Protein AF-A0A933QGG2-F1 (afdb_monomer_lite)

Foldseek 3Di:
DDPPDDDQDPVNLVVVVVVLVVDDPVCSVVSVVVSVVVVVVVVVVVVVVVPVVDDDPDPDVVLVVVLVVLQQVCCQQAQDQFFLPTSDPRNDDDDPDDPVSCVNRPSSVCVVVVHHDDLYQAFDAVRGGDVCLQVDQDKDKWQKDQDPVQFMQTNNGRQKGFPDQDPVRWTFIDGVLFAFIWIWADPVPRMTIIGTDAQPAEWEWEWDDDPNDTWIWTFDADPVRDTDTHTQPDPDPVSSVVSVLSVCCVPPRNNRNNYDYDYHYD

Structure (mmCIF, N/CA/C/O backbone):
data_AF-A0A933QGG2-F1
#
_entry.id   AF-A0A933QGG2-F1
#
loop_
_atom_site.group_PDB
_atom_site.id
_atom_site.type_symbol
_atom_site.label_atom_id
_atom_site.label_alt_id
_atom_site.label_comp_id
_atom_site.label_asym_id
_atom_site.label_entity_id
_atom_site.label_seq_id
_atom_site.pdbx_PDB_ins_code
_atom_site.Cartn_x
_atom_site.Cartn_y
_atom_site.Cartn_z
_atom_site.occupancy
_atom_site.B_iso_or_equiv
_atom_site.auth_seq_id
_atom_site.auth_comp_id
_atom_site.auth_asym_id
_atom_site.auth_atom_id
_atom_site.pdbx_PDB_model_num
ATOM 1 N N . MET A 1 1 ? 33.926 -10.333 -10.058 1.00 35.09 1 MET A N 1
ATOM 2 C CA . MET A 1 1 ? 34.032 -8.884 -10.311 1.00 35.09 1 MET A CA 1
ATOM 3 C C . MET A 1 1 ? 33.119 -8.631 -11.490 1.00 35.09 1 MET A C 1
ATOM 5 O O . MET A 1 1 ? 33.295 -9.288 -12.502 1.00 35.09 1 MET A O 1
ATOM 9 N N . ASP A 1 2 ? 32.053 -7.882 -11.257 1.00 33.94 2 ASP A N 1
ATOM 10 C CA . ASP A 1 2 ? 30.845 -7.841 -12.082 1.00 33.94 2 ASP A CA 1
ATOM 11 C C . ASP A 1 2 ? 31.069 -6.944 -13.316 1.00 33.94 2 ASP A C 1
ATOM 13 O O . ASP A 1 2 ? 31.243 -5.736 -13.175 1.00 33.94 2 ASP A O 1
ATOM 17 N N . GLU A 1 3 ? 31.131 -7.528 -14.518 1.00 38.62 3 GLU A N 1
ATOM 18 C CA . GLU A 1 3 ? 31.281 -6.800 -15.798 1.00 38.62 3 GLU A CA 1
ATOM 19 C C . GLU A 1 3 ? 30.010 -6.019 -16.191 1.00 38.62 3 GLU A C 1
ATOM 21 O O . GLU A 1 3 ? 30.019 -5.226 -17.131 1.00 38.62 3 GLU A O 1
ATOM 26 N N . THR A 1 4 ? 28.913 -6.178 -15.447 1.00 41.56 4 THR A N 1
ATOM 27 C CA . THR A 1 4 ? 27.578 -5.684 -15.823 1.00 41.56 4 THR A CA 1
ATOM 28 C C . THR A 1 4 ? 27.361 -4.178 -15.592 1.00 41.56 4 THR A C 1
ATOM 30 O O . THR A 1 4 ? 26.248 -3.672 -15.730 1.00 41.56 4 THR A O 1
ATOM 33 N N . GLN A 1 5 ? 28.416 -3.425 -15.265 1.00 47.22 5 GLN A N 1
ATOM 34 C CA . GLN A 1 5 ? 28.347 -1.984 -14.992 1.00 47.22 5 GLN A CA 1
ATOM 35 C C . GLN A 1 5 ? 29.465 -1.180 -15.669 1.00 47.22 5 GLN A C 1
ATOM 37 O O . GLN A 1 5 ? 29.873 -0.122 -15.189 1.00 47.22 5 GLN A O 1
ATOM 42 N N . GLN A 1 6 ? 29.977 -1.658 -16.805 1.00 51.84 6 GLN A N 1
ATOM 43 C CA . GLN A 1 6 ? 30.930 -0.877 -17.584 1.00 51.84 6 GLN A CA 1
ATOM 44 C C . GLN A 1 6 ? 30.199 0.262 -18.311 1.00 51.84 6 GLN A C 1
ATOM 46 O O . GLN A 1 6 ? 29.369 0.033 -19.191 1.00 51.84 6 GLN A O 1
ATOM 51 N N . ARG A 1 7 ? 30.493 1.512 -17.925 1.00 60.78 7 ARG A N 1
ATOM 52 C CA . ARG A 1 7 ? 30.035 2.705 -18.653 1.00 60.78 7 ARG A CA 1
ATOM 53 C C . ARG A 1 7 ? 30.447 2.580 -20.121 1.00 60.78 7 ARG A C 1
ATOM 55 O O . ARG A 1 7 ? 31.612 2.316 -20.413 1.00 60.78 7 ARG A O 1
ATOM 62 N N . LEU A 1 8 ? 29.507 2.816 -21.034 1.00 66.44 8 LEU A N 1
ATOM 63 C CA . LEU A 1 8 ? 29.800 2.881 -22.466 1.00 66.44 8 LEU A CA 1
ATOM 64 C C . LEU A 1 8 ? 30.834 3.993 -22.710 1.00 66.44 8 LEU A C 1
ATOM 66 O O . LEU A 1 8 ? 30.630 5.131 -22.277 1.00 66.44 8 LEU A O 1
ATOM 70 N N . SER A 1 9 ? 31.951 3.672 -23.364 1.00 75.38 9 SER A N 1
ATOM 71 C CA . SER A 1 9 ? 32.979 4.663 -23.712 1.00 75.38 9 SER A CA 1
ATOM 72 C C . SER A 1 9 ? 32.486 5.602 -24.821 1.00 75.38 9 SER A C 1
ATOM 74 O O . SER A 1 9 ? 31.563 5.254 -25.563 1.00 75.38 9 SER A O 1
ATOM 76 N N . ASP A 1 10 ? 33.102 6.782 -24.964 1.00 70.88 10 ASP A N 1
ATOM 77 C CA . ASP A 1 10 ? 32.780 7.709 -26.066 1.00 70.88 10 ASP A CA 1
ATOM 78 C C . ASP A 1 10 ? 33.013 7.064 -27.438 1.00 70.88 10 ASP A C 1
ATOM 80 O O . ASP A 1 10 ? 32.215 7.244 -28.355 1.00 70.88 10 ASP A O 1
ATOM 84 N N . GLU A 1 11 ? 34.044 6.226 -27.550 1.00 76.94 11 GLU A N 1
ATOM 85 C CA . GLU A 1 11 ? 34.327 5.430 -28.748 1.00 76.94 11 GLU A CA 1
ATOM 86 C C . GLU A 1 11 ? 33.199 4.436 -29.056 1.00 76.94 11 GLU A C 1
ATOM 88 O O . GLU A 1 11 ? 32.795 4.284 -30.208 1.00 76.94 11 GLU A O 1
ATOM 93 N N . THR A 1 12 ? 32.624 3.807 -28.024 1.00 79.75 12 THR A N 1
ATOM 94 C CA . THR A 1 12 ? 31.486 2.890 -28.192 1.00 79.75 12 THR A CA 1
ATOM 95 C C . THR A 1 12 ? 30.238 3.647 -28.650 1.00 79.75 12 THR A C 1
ATOM 97 O O . THR A 1 12 ? 29.499 3.165 -29.506 1.00 79.75 12 THR A O 1
ATOM 100 N N . PHE A 1 13 ? 30.007 4.854 -28.123 1.00 78.44 13 PHE A N 1
ATOM 101 C CA . PHE A 1 13 ? 28.897 5.717 -28.539 1.00 78.44 13 PHE A CA 1
ATOM 102 C C . PHE A 1 13 ? 29.037 6.195 -29.988 1.00 78.44 13 PHE A C 1
ATOM 104 O O . PHE A 1 13 ? 28.048 6.197 -30.721 1.00 78.44 13 PHE A O 1
ATOM 111 N N . ALA A 1 14 ? 30.249 6.564 -30.408 1.00 77.94 14 ALA A N 1
ATOM 112 C CA . ALA A 1 14 ? 30.537 6.951 -31.786 1.00 77.94 14 ALA A CA 1
ATOM 113 C C . ALA A 1 14 ? 30.304 5.780 -32.756 1.00 77.94 14 ALA A C 1
ATOM 115 O O . ALA A 1 14 ? 29.587 5.932 -33.742 1.00 77.94 14 ALA A O 1
ATOM 116 N N . ALA A 1 15 ? 30.793 4.583 -32.417 1.00 83.31 15 ALA A N 1
ATOM 117 C CA . ALA A 1 15 ? 30.577 3.381 -33.223 1.00 83.31 15 ALA A CA 1
ATOM 118 C C . ALA A 1 15 ? 29.090 2.984 -33.327 1.00 83.31 15 ALA A C 1
ATOM 120 O O . ALA A 1 15 ? 28.645 2.452 -34.345 1.00 83.31 15 ALA A O 1
ATOM 121 N N . LEU A 1 16 ? 28.294 3.233 -32.281 1.00 82.06 16 LEU A N 1
ATOM 122 C CA . LEU A 1 16 ? 26.846 3.015 -32.320 1.00 82.06 16 LEU A CA 1
ATOM 123 C C . LEU A 1 16 ? 26.134 4.034 -33.216 1.00 82.06 16 LEU A C 1
ATOM 125 O O . LEU A 1 16 ? 25.225 3.636 -33.939 1.00 82.06 16 LEU A O 1
ATOM 129 N N . ALA A 1 17 ? 26.560 5.302 -33.218 1.00 81.31 17 ALA A N 1
ATOM 130 C CA . ALA A 1 17 ? 26.015 6.322 -34.116 1.00 81.31 17 ALA A CA 1
ATOM 131 C C . ALA A 1 17 ? 26.185 5.923 -35.590 1.00 81.31 17 ALA A C 1
ATOM 133 O O . ALA A 1 17 ? 25.215 5.936 -36.341 1.00 81.31 17 ALA A O 1
ATOM 134 N N . GLU A 1 18 ? 27.382 5.470 -35.972 1.00 83.94 18 GLU A N 1
ATOM 135 C CA . GLU A 1 18 ? 27.669 5.000 -37.336 1.00 83.94 18 GLU A CA 1
ATOM 136 C C . GLU A 1 18 ? 26.825 3.774 -37.712 1.00 83.94 18 GLU A C 1
ATOM 138 O O . GLU A 1 18 ? 26.306 3.666 -38.822 1.00 83.94 18 GLU A O 1
ATOM 143 N N . ARG A 1 19 ? 26.614 2.843 -36.773 1.00 83.19 19 ARG A N 1
ATOM 144 C CA . ARG A 1 19 ? 25.777 1.659 -37.024 1.00 83.19 19 ARG A CA 1
ATOM 145 C C . ARG A 1 19 ? 24.300 2.002 -37.202 1.00 83.19 19 ARG A C 1
ATOM 147 O O . ARG A 1 19 ? 23.615 1.285 -37.930 1.00 83.19 19 ARG A O 1
ATOM 154 N N . ILE A 1 20 ? 23.809 3.073 -36.581 1.00 83.62 20 ILE A N 1
ATOM 155 C CA . ILE A 1 20 ? 22.414 3.515 -36.721 1.00 83.62 20 ILE A CA 1
ATOM 156 C C . ILE A 1 20 ? 22.123 3.984 -38.149 1.00 83.62 20 ILE A C 1
ATOM 158 O O . ILE A 1 20 ? 21.042 3.706 -38.661 1.00 83.62 20 ILE A O 1
ATOM 162 N N . GLU A 1 21 ? 23.097 4.596 -38.825 1.00 78.00 21 GLU A N 1
ATOM 163 C CA . GLU A 1 21 ? 22.964 5.019 -40.228 1.00 78.00 21 GLU A CA 1
ATOM 164 C C . GLU A 1 21 ? 22.765 3.838 -41.191 1.00 78.00 21 GLU A C 1
ATOM 166 O O . GLU A 1 21 ? 22.199 3.997 -42.270 1.00 78.00 21 GLU A O 1
ATOM 171 N N . SER A 1 22 ? 23.189 2.636 -40.786 1.00 85.25 22 SER A N 1
ATOM 172 C CA . SER A 1 22 ? 23.052 1.403 -41.570 1.00 85.25 22 SER A CA 1
ATOM 173 C C . SER A 1 22 ? 21.766 0.611 -41.293 1.00 85.25 22 SER A C 1
ATOM 175 O O . SER A 1 22 ? 21.569 -0.461 -41.871 1.00 85.25 22 SER A O 1
ATOM 177 N N . LEU A 1 23 ? 20.895 1.093 -40.397 1.00 84.12 23 LEU A N 1
ATOM 178 C CA . LEU A 1 23 ? 19.687 0.365 -40.011 1.00 84.12 23 LEU A CA 1
ATOM 179 C C . LEU A 1 23 ? 18.604 0.384 -41.102 1.00 84.12 23 LEU A C 1
ATOM 181 O O . LEU A 1 23 ? 18.440 1.381 -41.807 1.00 84.12 23 LEU A O 1
ATOM 185 N N . PRO A 1 24 ? 17.791 -0.686 -41.199 1.00 85.25 24 PRO A N 1
ATOM 186 C CA . PRO A 1 24 ? 16.570 -0.668 -41.996 1.00 85.25 24 PRO A CA 1
ATOM 187 C C . PRO A 1 24 ? 15.642 0.492 -41.598 1.00 85.25 24 PRO A C 1
ATOM 189 O O . PRO A 1 24 ? 15.494 0.801 -40.413 1.00 85.25 24 PRO A O 1
ATOM 192 N N . ILE A 1 25 ? 14.965 1.092 -42.583 1.00 70.75 25 ILE A N 1
ATOM 193 C CA . ILE A 1 25 ? 14.091 2.271 -42.402 1.00 70.75 25 ILE A CA 1
ATOM 194 C C . ILE A 1 25 ? 12.973 2.011 -41.374 1.00 70.75 25 ILE A C 1
ATOM 196 O O . ILE A 1 25 ? 12.583 2.902 -40.632 1.00 70.75 25 ILE A O 1
ATOM 200 N N . GLU A 1 26 ? 12.500 0.772 -41.257 1.00 80.75 26 GLU A N 1
ATOM 201 C CA . GLU A 1 26 ? 11.498 0.350 -40.265 1.00 80.75 26 GLU A CA 1
ATOM 202 C C . GLU A 1 26 ? 11.991 0.359 -38.805 1.00 80.75 26 GLU A C 1
ATOM 204 O O . GLU A 1 26 ? 11.196 0.226 -37.871 1.00 80.75 26 GLU A O 1
ATOM 209 N N . HIS A 1 27 ? 13.298 0.502 -38.581 1.00 72.00 27 HIS A N 1
ATOM 210 C CA . HIS A 1 27 ? 13.904 0.505 -37.250 1.00 72.00 27 HIS A CA 1
ATOM 211 C C . HIS A 1 27 ? 14.664 1.789 -36.924 1.00 72.00 27 HIS A C 1
ATOM 213 O O . HIS A 1 27 ? 14.847 2.094 -35.746 1.00 72.00 27 HIS A O 1
ATOM 219 N N . VAL A 1 28 ? 15.082 2.550 -37.937 1.00 75.19 28 VAL A N 1
ATOM 220 C CA . VAL A 1 28 ? 15.938 3.726 -37.747 1.00 75.19 28 VAL A CA 1
ATOM 221 C C . VAL A 1 28 ? 15.299 4.761 -36.815 1.00 75.19 28 VAL A C 1
ATOM 223 O O . VAL A 1 28 ? 15.960 5.227 -35.893 1.00 75.19 28 VAL A O 1
ATOM 226 N N . ASP A 1 29 ? 13.999 5.036 -36.949 1.00 69.88 29 ASP A N 1
ATOM 227 C CA . ASP A 1 29 ? 13.342 6.108 -36.194 1.00 69.88 29 ASP A CA 1
ATOM 228 C C . ASP A 1 29 ? 13.331 5.860 -34.680 1.00 69.88 29 ASP A C 1
ATOM 230 O O . ASP A 1 29 ? 13.725 6.729 -33.900 1.00 69.88 29 ASP A O 1
ATOM 234 N N . TRP A 1 30 ? 12.918 4.670 -34.228 1.00 74.06 30 TRP A N 1
ATOM 235 C CA . TRP A 1 30 ? 12.839 4.391 -32.790 1.00 74.06 30 TRP A CA 1
ATOM 236 C C . TRP A 1 30 ? 14.226 4.196 -32.166 1.00 74.06 30 TRP A C 1
ATOM 238 O O . TRP A 1 30 ? 14.442 4.606 -31.023 1.00 74.06 30 TRP A O 1
ATOM 248 N N . VAL A 1 31 ? 15.182 3.633 -32.915 1.00 80.50 31 VAL A N 1
ATOM 249 C CA . VAL A 1 31 ? 16.564 3.470 -32.443 1.00 80.50 31 VAL A CA 1
ATOM 250 C C . VAL A 1 31 ? 17.271 4.824 -32.342 1.00 80.50 31 VAL A C 1
ATOM 252 O O . VAL A 1 31 ? 17.957 5.066 -31.350 1.00 80.50 31 VAL A O 1
ATOM 255 N N . VAL A 1 32 ? 17.052 5.742 -33.291 1.00 77.25 32 VAL A N 1
ATOM 256 C CA . VAL A 1 32 ? 17.554 7.125 -33.217 1.00 77.25 32 VAL A CA 1
ATOM 257 C C . VAL A 1 32 ? 16.998 7.836 -31.985 1.00 77.25 32 VAL A C 1
ATOM 259 O O . VAL A 1 32 ? 17.761 8.468 -31.256 1.00 77.25 32 VAL A O 1
ATOM 262 N N . GLN A 1 33 ? 15.698 7.710 -31.702 1.00 73.56 33 GLN A N 1
ATOM 263 C CA . GLN A 1 33 ? 15.102 8.335 -30.515 1.00 73.56 33 GLN A CA 1
ATOM 264 C C . GLN A 1 33 ? 15.740 7.821 -29.219 1.00 73.56 33 GLN A C 1
ATOM 266 O O . GLN A 1 33 ? 16.141 8.620 -28.375 1.00 73.56 33 GLN A O 1
ATOM 271 N N . ILE A 1 34 ? 15.921 6.504 -29.080 1.00 79.00 34 ILE A N 1
ATOM 272 C CA . ILE A 1 34 ? 16.594 5.926 -27.906 1.00 79.00 34 ILE A CA 1
ATOM 273 C C . ILE A 1 34 ? 18.046 6.402 -27.812 1.00 79.00 34 ILE A C 1
ATOM 275 O O . ILE A 1 34 ? 18.494 6.793 -26.736 1.00 79.00 34 ILE A O 1
AT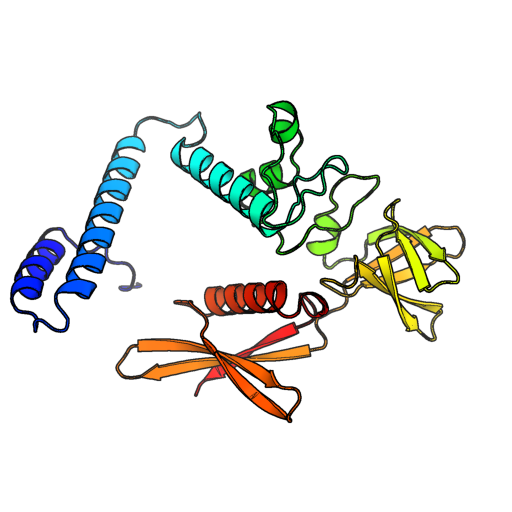OM 279 N N . PHE A 1 35 ? 18.775 6.424 -28.929 1.00 81.19 35 PHE A N 1
ATOM 280 C CA . PHE A 1 35 ? 20.164 6.873 -28.962 1.00 81.19 35 PHE A CA 1
ATOM 281 C C . PHE A 1 35 ? 20.317 8.339 -28.525 1.00 81.19 35 PHE A C 1
ATOM 283 O O . PHE A 1 35 ? 21.232 8.672 -27.765 1.00 81.19 35 PHE A O 1
ATOM 290 N N . LEU A 1 36 ? 19.392 9.211 -28.938 1.00 75.50 36 LEU A N 1
ATOM 291 C CA . LEU A 1 36 ? 19.358 10.611 -28.516 1.00 75.50 36 LEU A CA 1
ATOM 292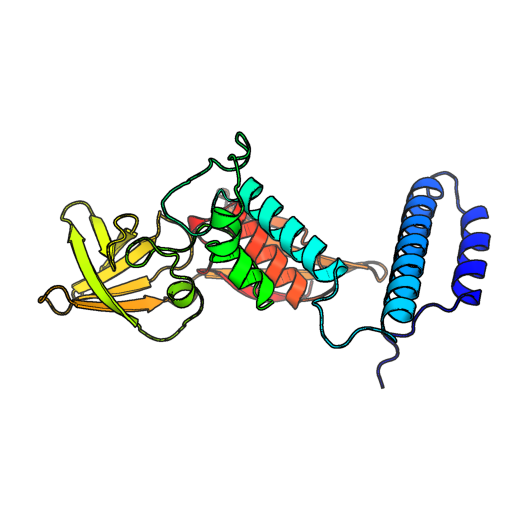 C C . LEU A 1 36 ? 19.067 10.760 -27.016 1.00 75.50 36 LEU A C 1
ATOM 294 O O . LEU A 1 36 ? 19.721 11.569 -26.358 1.00 75.50 36 LEU A O 1
ATOM 298 N N . GLU A 1 37 ? 18.148 9.973 -26.452 1.00 70.69 37 GLU A N 1
ATOM 299 C CA . GLU A 1 37 ? 17.897 9.982 -25.003 1.00 70.69 37 GLU A CA 1
ATOM 300 C C . GLU A 1 37 ? 19.117 9.491 -24.209 1.00 70.69 37 GLU A C 1
ATOM 302 O O . GLU A 1 37 ? 19.474 10.081 -23.187 1.00 70.69 37 GLU A O 1
ATOM 307 N N . CYS A 1 38 ? 19.831 8.476 -24.706 1.00 77.00 38 CYS A N 1
ATOM 308 C CA . CYS A 1 38 ? 21.077 8.014 -24.094 1.00 77.00 38 CYS A CA 1
ATOM 309 C C . CYS A 1 38 ? 22.173 9.097 -24.111 1.00 77.00 38 CYS A C 1
ATOM 311 O O . CYS A 1 38 ? 22.900 9.244 -23.126 1.00 77.00 38 CYS A O 1
ATOM 313 N N . ARG A 1 39 ? 22.272 9.896 -25.184 1.00 75.38 39 ARG A N 1
ATOM 314 C CA . ARG A 1 39 ? 23.193 11.047 -25.241 1.00 75.38 39 ARG A CA 1
ATOM 315 C C . ARG A 1 39 ? 22.836 12.128 -24.225 1.00 75.38 39 ARG A C 1
ATOM 317 O O . ARG A 1 39 ? 23.718 12.577 -23.499 1.00 75.38 39 ARG A O 1
ATOM 324 N N . ARG A 1 40 ? 21.557 12.506 -24.126 1.00 74.75 40 ARG A N 1
ATOM 325 C CA . ARG A 1 40 ? 21.104 13.504 -23.140 1.00 74.75 40 ARG A CA 1
ATOM 326 C C . ARG A 1 40 ? 21.370 13.048 -21.708 1.00 74.75 40 ARG A C 1
ATOM 328 O O . ARG A 1 40 ? 21.825 13.842 -20.892 1.00 74.75 40 ARG A O 1
ATOM 335 N N . ALA A 1 41 ? 21.133 11.770 -21.407 1.00 70.50 41 ALA A N 1
ATOM 336 C CA . ALA A 1 41 ? 21.428 11.201 -20.094 1.00 70.50 41 ALA A CA 1
ATOM 337 C C . ALA A 1 41 ? 22.930 11.269 -19.758 1.00 70.50 41 ALA A C 1
ATOM 339 O O . ALA A 1 41 ? 23.287 11.616 -18.635 1.00 70.50 41 ALA A O 1
ATOM 340 N N . ARG A 1 42 ? 23.807 11.006 -20.736 1.00 71.06 42 ARG A N 1
ATOM 341 C CA . ARG A 1 42 ? 25.267 11.117 -20.579 1.00 71.06 42 ARG A CA 1
ATOM 342 C C . ARG A 1 42 ? 25.719 12.563 -20.366 1.00 71.06 42 ARG A C 1
ATOM 344 O O . ARG A 1 42 ? 26.561 12.817 -19.513 1.00 71.06 42 ARG A O 1
ATOM 351 N N . GLU A 1 43 ? 25.159 13.511 -21.113 1.00 70.81 43 GLU A N 1
ATOM 352 C CA . GLU A 1 43 ? 25.446 14.942 -20.943 1.00 70.81 43 GLU A CA 1
ATOM 353 C C . GLU A 1 43 ? 25.011 15.434 -19.554 1.00 70.81 43 GLU A C 1
ATOM 355 O O . GLU A 1 43 ? 25.772 16.134 -18.887 1.00 70.81 43 GLU A O 1
ATOM 360 N N . ALA A 1 44 ? 23.842 15.000 -19.074 1.00 68.00 44 ALA A N 1
ATOM 361 C CA . ALA A 1 44 ? 23.370 15.291 -17.723 1.00 68.00 44 ALA A CA 1
ATOM 362 C C . ALA A 1 44 ? 24.256 14.649 -16.637 1.00 68.00 44 ALA A C 1
ATOM 364 O O . ALA A 1 44 ? 24.560 15.290 -15.633 1.00 68.00 44 ALA A O 1
ATOM 365 N N . GLU A 1 45 ? 24.723 13.411 -16.838 1.00 67.06 45 GLU A N 1
ATOM 366 C CA . GLU A 1 45 ? 25.667 12.744 -15.930 1.00 67.06 45 GLU A CA 1
ATOM 367 C C . GLU A 1 45 ? 27.022 13.472 -15.887 1.00 67.06 45 GLU A C 1
ATOM 369 O O . GLU A 1 45 ? 27.576 13.685 -14.811 1.00 67.06 45 GLU A O 1
ATOM 374 N N . ALA A 1 46 ? 27.542 13.915 -17.034 1.00 66.12 46 ALA A N 1
ATOM 375 C CA . ALA A 1 46 ? 28.785 14.680 -17.107 1.00 66.12 46 ALA A CA 1
ATOM 376 C C . ALA A 1 46 ? 28.662 16.046 -16.411 1.00 66.12 46 ALA A C 1
ATOM 378 O O . ALA A 1 46 ? 29.566 16.447 -15.678 1.00 66.12 46 ALA A O 1
ATOM 379 N N . GLN A 1 47 ? 27.528 16.733 -16.582 1.00 68.94 47 GLN A N 1
ATOM 380 C CA . GLN A 1 47 ? 27.216 17.976 -15.869 1.00 68.94 47 GLN A CA 1
ATOM 381 C C . GLN A 1 47 ? 27.105 17.752 -14.357 1.00 68.94 47 GLN A C 1
ATOM 383 O O . GLN A 1 47 ? 27.607 18.560 -13.578 1.00 68.94 47 GLN A O 1
ATOM 388 N N . TYR A 1 48 ? 26.504 16.637 -13.937 1.00 60.81 48 TYR A N 1
ATOM 389 C CA . TYR A 1 48 ? 26.398 16.252 -12.532 1.00 60.81 48 TYR A CA 1
ATOM 390 C C . TYR A 1 48 ? 27.768 15.962 -11.900 1.00 60.81 48 TYR A C 1
ATOM 392 O O . TYR A 1 48 ? 28.062 16.443 -10.809 1.00 60.81 48 TYR A O 1
ATOM 400 N N . ILE A 1 49 ? 28.639 15.229 -12.600 1.00 63.75 49 ILE A N 1
ATOM 401 C CA . ILE A 1 49 ? 30.009 14.943 -12.145 1.00 63.75 49 ILE A CA 1
ATOM 402 C C . ILE A 1 49 ? 30.834 16.233 -12.076 1.00 63.75 49 ILE A C 1
ATOM 404 O O . ILE A 1 49 ? 31.530 16.453 -11.088 1.00 63.75 49 ILE A O 1
ATOM 408 N N . ALA A 1 50 ? 30.707 17.117 -13.070 1.00 61.47 50 ALA A N 1
ATOM 409 C CA . ALA A 1 50 ? 31.370 18.421 -13.070 1.00 61.47 50 ALA A CA 1
ATOM 410 C C . ALA A 1 50 ? 30.877 19.340 -11.933 1.00 61.47 50 ALA A C 1
ATOM 412 O O . ALA A 1 50 ? 31.651 20.131 -11.399 1.00 61.47 50 ALA A O 1
ATOM 413 N N . ALA A 1 51 ? 29.612 19.215 -11.523 1.00 56.50 51 ALA A N 1
ATOM 414 C CA . ALA A 1 51 ? 29.057 19.923 -10.368 1.00 56.50 51 ALA A CA 1
ATOM 415 C C . ALA A 1 51 ? 29.491 19.318 -9.013 1.00 56.50 51 ALA A C 1
ATOM 417 O O . ALA A 1 51 ? 29.431 19.994 -7.984 1.00 56.50 51 ALA A O 1
ATOM 418 N N . GLY A 1 52 ? 29.954 18.063 -8.999 1.00 50.25 52 GLY A N 1
ATOM 419 C CA . GLY A 1 52 ? 30.325 17.305 -7.801 1.00 50.25 52 GLY A CA 1
ATOM 420 C C . GLY A 1 52 ? 31.622 17.737 -7.102 1.00 50.25 52 GLY A C 1
ATOM 421 O O . GLY A 1 52 ? 31.856 17.307 -5.974 1.00 50.25 52 GLY A O 1
ATOM 422 N N . GLU A 1 53 ? 32.445 18.605 -7.702 1.00 49.72 53 GLU A N 1
ATOM 423 C CA . GLU A 1 53 ? 33.667 19.133 -7.063 1.00 49.72 53 GLU A CA 1
ATOM 424 C C . GLU A 1 53 ? 33.445 20.424 -6.242 1.00 49.72 53 GLU A C 1
ATOM 426 O O . GLU A 1 53 ? 34.379 20.903 -5.599 1.00 49.72 53 GLU A O 1
ATOM 431 N N . GLN A 1 54 ? 32.228 20.989 -6.186 1.00 44.69 54 GLN A N 1
ATOM 432 C CA . GLN A 1 54 ? 31.979 22.275 -5.501 1.00 44.69 54 GLN A CA 1
ATOM 433 C C . GLN A 1 54 ? 30.686 22.357 -4.662 1.00 44.69 54 GLN A C 1
ATOM 435 O O . GLN A 1 54 ? 29.966 23.352 -4.737 1.00 44.69 54 GLN A O 1
ATOM 440 N N . GLY A 1 55 ? 30.370 21.387 -3.792 1.00 39.22 55 GLY A N 1
ATOM 441 C CA . GLY A 1 55 ? 29.199 21.611 -2.926 1.00 39.22 55 GLY A CA 1
ATOM 442 C C . GLY A 1 55 ? 28.835 20.580 -1.871 1.00 39.22 55 GLY A C 1
ATOM 443 O O . GLY A 1 55 ? 27.738 20.034 -1.906 1.00 39.22 55 GLY A O 1
ATOM 444 N N . ALA A 1 56 ? 29.676 20.396 -0.854 1.00 45.16 56 ALA A N 1
ATOM 445 C CA . ALA A 1 56 ? 29.211 19.877 0.432 1.00 45.16 56 ALA A CA 1
ATOM 446 C C . ALA A 1 56 ? 28.566 21.028 1.235 1.00 45.16 56 ALA A C 1
ATOM 448 O O . ALA A 1 56 ? 29.277 21.836 1.826 1.00 45.16 56 ALA A O 1
ATOM 449 N N . GLY A 1 57 ? 27.229 21.134 1.248 1.00 41.12 57 GLY A N 1
ATOM 450 C CA . GLY A 1 57 ? 26.532 22.030 2.193 1.00 41.12 57 GLY A CA 1
ATOM 451 C C . GLY A 1 57 ? 25.160 22.581 1.789 1.00 41.12 57 GLY A C 1
ATOM 452 O O . GLY A 1 57 ? 24.427 23.048 2.655 1.00 41.12 57 GLY A O 1
ATOM 453 N N . GLY A 1 58 ? 24.762 22.491 0.522 1.00 43.06 58 GLY A N 1
ATOM 454 C CA . GLY A 1 58 ? 23.400 22.790 0.067 1.00 43.06 58 GLY A CA 1
ATOM 455 C C . GLY A 1 58 ? 22.870 21.578 -0.678 1.00 43.06 58 GLY A C 1
ATOM 456 O O . GLY A 1 58 ? 23.593 21.021 -1.496 1.00 43.06 58 GLY A O 1
ATOM 457 N N . GLY A 1 59 ? 21.659 21.110 -0.360 1.00 54.62 59 GLY A N 1
ATOM 458 C CA . GLY A 1 59 ? 21.085 19.949 -1.044 1.00 54.62 59 GLY A CA 1
ATOM 459 C C . GLY A 1 59 ? 21.139 20.149 -2.557 1.00 54.62 59 GLY A C 1
ATOM 460 O O . GLY A 1 59 ? 20.721 21.203 -3.029 1.00 54.62 59 GLY A O 1
ATOM 461 N N . ASP A 1 60 ? 21.672 19.158 -3.272 1.00 66.69 60 ASP A N 1
ATOM 462 C CA . ASP A 1 60 ? 21.795 19.164 -4.730 1.00 66.69 60 ASP A CA 1
ATOM 463 C C . ASP A 1 60 ? 20.505 19.721 -5.370 1.00 66.69 60 ASP A C 1
ATOM 465 O O . ASP A 1 60 ? 19.423 19.161 -5.146 1.00 66.69 60 ASP A O 1
ATOM 469 N N . PRO A 1 61 ? 20.576 20.840 -6.115 1.00 63.88 61 PRO A N 1
ATOM 470 C CA . PRO A 1 61 ? 19.400 21.476 -6.702 1.00 63.88 61 PRO A CA 1
ATOM 471 C C . PRO A 1 61 ? 18.643 20.520 -7.628 1.00 63.88 61 PRO A C 1
ATOM 473 O O . PRO A 1 61 ? 17.415 20.565 -7.677 1.00 63.88 61 PRO A O 1
ATOM 476 N N . THR A 1 62 ? 19.346 19.591 -8.280 1.00 66.75 62 THR A N 1
ATOM 477 C CA . THR A 1 62 ? 18.744 18.526 -9.091 1.00 66.75 62 THR A CA 1
ATOM 478 C C . THR A 1 62 ? 17.850 17.644 -8.232 1.00 66.75 62 THR A C 1
ATOM 480 O O . THR A 1 62 ? 16.695 17.389 -8.572 1.00 66.75 62 THR A O 1
ATOM 483 N N . ARG A 1 63 ? 18.348 17.223 -7.066 1.00 68.00 63 ARG A N 1
ATOM 484 C CA . ARG A 1 63 ? 17.583 16.414 -6.120 1.00 68.00 63 ARG A CA 1
ATOM 485 C C . ARG A 1 63 ? 16.352 17.145 -5.598 1.00 68.00 63 ARG A C 1
ATOM 487 O O . ARG A 1 63 ? 15.295 16.533 -5.500 1.00 68.00 63 ARG A O 1
ATOM 494 N N . ILE A 1 64 ? 16.472 18.436 -5.296 1.00 71.31 64 ILE A N 1
ATOM 495 C CA . ILE A 1 64 ? 15.337 19.258 -4.855 1.00 71.31 64 ILE A CA 1
ATOM 496 C C . ILE A 1 64 ? 14.267 19.319 -5.952 1.00 71.31 64 ILE A C 1
ATOM 498 O O . ILE A 1 64 ? 13.099 19.074 -5.665 1.00 71.31 64 ILE A O 1
ATOM 502 N N . VAL A 1 65 ? 14.659 19.572 -7.205 1.00 70.44 65 VAL A N 1
ATOM 503 C CA . VAL A 1 65 ? 13.732 19.594 -8.348 1.00 70.44 65 VAL A CA 1
ATOM 504 C C . VAL A 1 65 ? 13.029 18.245 -8.518 1.00 70.44 65 VAL A C 1
ATOM 506 O O . VAL A 1 65 ? 11.811 18.214 -8.690 1.00 70.44 65 VAL A O 1
ATOM 509 N N . LEU A 1 66 ? 13.763 17.133 -8.424 1.00 72.50 66 LEU A N 1
ATOM 510 C CA . LEU A 1 66 ? 13.193 15.787 -8.528 1.00 72.50 66 LEU A CA 1
ATOM 511 C C . LEU A 1 66 ? 12.232 15.469 -7.375 1.00 72.50 66 LEU A C 1
ATOM 513 O O . LEU A 1 66 ? 11.128 14.988 -7.623 1.00 72.50 66 LEU A O 1
ATOM 517 N N . ASP A 1 67 ? 12.610 15.780 -6.132 1.00 74.25 67 ASP A N 1
ATOM 518 C CA . ASP A 1 67 ? 11.760 15.575 -4.955 1.00 74.25 67 ASP A CA 1
ATOM 519 C C . ASP A 1 67 ? 10.464 16.409 -5.062 1.00 74.25 67 ASP A C 1
ATOM 521 O O . ASP A 1 67 ? 9.375 15.923 -4.747 1.00 74.25 67 ASP A O 1
ATOM 525 N N . THR A 1 68 ? 10.556 17.654 -5.548 1.00 76.50 68 THR A N 1
ATOM 526 C CA . THR A 1 68 ? 9.394 18.522 -5.792 1.00 76.50 68 THR A CA 1
ATOM 527 C C . THR A 1 68 ? 8.519 18.000 -6.931 1.00 76.50 68 THR A C 1
ATOM 529 O O . THR A 1 68 ? 7.294 17.997 -6.799 1.00 76.50 68 THR A O 1
ATOM 532 N N . ALA A 1 69 ? 9.109 17.511 -8.023 1.00 75.19 69 ALA A N 1
ATOM 533 C CA . ALA A 1 69 ? 8.361 16.903 -9.120 1.00 75.19 69 ALA A CA 1
ATOM 534 C C . ALA A 1 69 ? 7.601 15.648 -8.660 1.00 75.19 69 ALA A C 1
ATOM 536 O O . ALA A 1 69 ? 6.423 15.487 -8.983 1.00 75.19 69 ALA A O 1
ATOM 537 N N . ASP A 1 70 ? 8.231 14.788 -7.854 1.00 75.38 70 ASP A N 1
ATOM 538 C CA . ASP A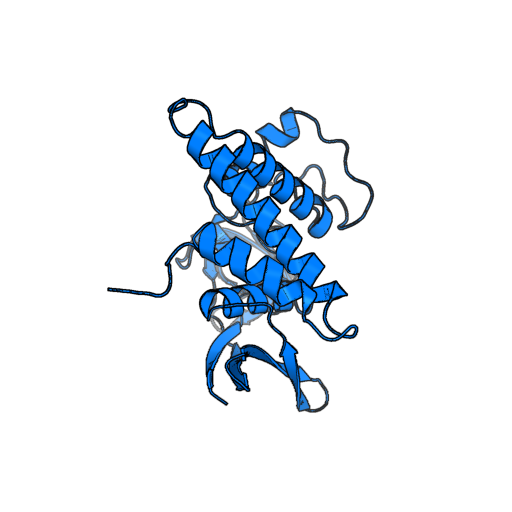 1 70 ? 7.583 13.600 -7.290 1.00 75.38 70 ASP A CA 1
ATOM 539 C C . ASP A 1 70 ? 6.460 13.951 -6.310 1.00 75.38 70 ASP A C 1
ATOM 541 O O . ASP A 1 70 ? 5.415 13.290 -6.291 1.00 75.38 70 ASP A O 1
ATOM 545 N N . TRP A 1 71 ? 6.643 15.011 -5.525 1.00 80.69 71 TRP A N 1
ATOM 546 C CA . TRP A 1 71 ? 5.614 15.530 -4.634 1.00 80.69 71 TRP A CA 1
ATOM 547 C C . TRP A 1 71 ? 4.393 16.042 -5.405 1.00 80.69 71 TRP A C 1
ATOM 549 O O . TRP A 1 71 ? 3.280 15.578 -5.151 1.00 80.69 71 TRP A O 1
ATOM 559 N N . LEU A 1 72 ? 4.595 16.910 -6.403 1.00 77.25 72 LEU A N 1
ATOM 560 C CA . LEU A 1 72 ? 3.520 17.438 -7.252 1.00 77.25 72 LEU A CA 1
ATOM 561 C C . LEU A 1 72 ? 2.810 16.326 -8.032 1.00 77.25 72 LEU A C 1
ATOM 563 O O . LEU A 1 72 ? 1.581 16.305 -8.103 1.00 77.25 72 LEU A O 1
ATOM 567 N N . ARG A 1 73 ? 3.562 15.360 -8.572 1.00 76.75 73 ARG A N 1
ATOM 568 C CA . ARG A 1 73 ? 2.997 14.189 -9.255 1.00 76.75 73 ARG A CA 1
ATOM 569 C C . ARG A 1 73 ? 2.120 13.366 -8.317 1.00 76.75 73 ARG A C 1
ATOM 571 O O . ARG A 1 73 ? 1.016 12.991 -8.696 1.00 76.75 73 ARG A O 1
ATOM 578 N N . THR A 1 74 ? 2.585 13.093 -7.100 1.00 75.12 74 THR A N 1
ATOM 579 C CA . THR A 1 74 ? 1.807 12.328 -6.113 1.00 75.12 74 THR A CA 1
ATOM 580 C C . THR A 1 74 ? 0.551 13.085 -5.702 1.00 75.12 74 THR A C 1
ATOM 582 O O . THR A 1 74 ? -0.519 12.488 -5.610 1.00 75.12 74 THR A O 1
ATOM 585 N N . LEU A 1 75 ? 0.654 14.397 -5.493 1.00 72.88 75 LEU A N 1
ATOM 586 C CA . LEU A 1 75 ? -0.499 15.236 -5.197 1.00 72.88 75 LEU A CA 1
ATOM 587 C C . LEU A 1 75 ? -1.545 15.153 -6.314 1.00 72.88 75 LEU A C 1
ATOM 589 O O . LEU A 1 75 ? -2.718 14.928 -6.034 1.00 72.88 75 LEU A O 1
ATOM 593 N N . TRP A 1 76 ? -1.113 15.239 -7.570 1.00 69.38 76 TRP A N 1
ATOM 594 C CA . TRP A 1 76 ? -1.988 15.087 -8.729 1.00 69.38 76 TRP A CA 1
ATOM 595 C C . TRP A 1 76 ? -2.624 13.693 -8.829 1.00 69.38 76 TRP A C 1
ATOM 597 O O . TRP A 1 76 ? -3.815 13.562 -9.104 1.00 69.38 76 TRP A O 1
ATOM 607 N N . GLU A 1 77 ? -1.839 12.634 -8.622 1.00 70.50 77 GLU A N 1
ATOM 608 C CA . GLU A 1 77 ? -2.283 11.247 -8.808 1.00 70.50 77 GLU A CA 1
ATOM 609 C C . GLU A 1 77 ? -3.128 10.712 -7.644 1.00 70.50 77 GLU A C 1
ATOM 611 O O . GLU A 1 77 ? -3.979 9.852 -7.866 1.00 70.50 77 GLU A O 1
ATOM 616 N N . VAL A 1 78 ? -2.888 11.185 -6.419 1.00 70.62 78 VAL A N 1
ATOM 617 C CA . VAL A 1 78 ? -3.398 10.574 -5.178 1.00 70.62 78 VAL A CA 1
ATOM 618 C C . VAL A 1 78 ? -4.187 11.561 -4.308 1.00 70.62 78 VAL A C 1
ATOM 620 O O . VAL A 1 78 ? -4.988 11.128 -3.479 1.00 70.62 78 VAL A O 1
ATOM 623 N N . GLY A 1 79 ? -4.020 12.873 -4.503 1.00 64.31 79 GLY A N 1
ATOM 624 C CA . GLY A 1 79 ? -4.818 13.893 -3.815 1.00 64.31 79 GLY A CA 1
ATOM 625 C C . GLY A 1 79 ? -4.434 14.139 -2.353 1.00 64.31 79 GLY A C 1
ATOM 626 O O . GLY A 1 79 ? -5.258 14.594 -1.563 1.00 64.31 79 GLY A O 1
ATOM 627 N N . TYR A 1 80 ? -3.206 13.796 -1.954 1.00 69.75 80 TYR A N 1
ATOM 628 C CA . TYR A 1 80 ? -2.763 13.855 -0.560 1.00 69.75 80 TYR A CA 1
ATOM 629 C C . TYR A 1 80 ? -1.507 14.718 -0.390 1.00 69.75 80 TYR A C 1
ATOM 631 O O . TYR A 1 80 ? -0.452 14.405 -0.937 1.00 69.75 80 TYR A O 1
ATOM 639 N N . MET A 1 81 ? -1.629 15.790 0.405 1.00 62.03 81 MET A N 1
ATOM 640 C CA . MET A 1 81 ? -0.515 16.677 0.789 1.00 62.03 81 MET A CA 1
ATOM 641 C C . MET A 1 81 ? 0.057 16.401 2.180 1.00 62.03 81 MET A C 1
ATOM 643 O O . MET A 1 81 ? 1.182 16.811 2.472 1.00 62.03 81 MET A O 1
ATOM 647 N N . GLY A 1 82 ? -0.670 15.684 3.034 1.00 56.03 82 GLY A N 1
ATOM 648 C CA . GLY A 1 82 ? -0.221 15.402 4.392 1.00 56.03 82 GLY A CA 1
ATOM 649 C C . GLY A 1 82 ? -0.765 16.310 5.495 1.00 56.03 82 GLY A C 1
ATOM 650 O O . GLY A 1 82 ? -0.194 16.324 6.579 1.00 56.03 82 GLY A O 1
ATOM 651 N N . SER A 1 83 ? -1.862 17.021 5.248 1.00 45.50 83 SER A N 1
ATOM 652 C CA . SER A 1 83 ? -2.670 17.702 6.264 1.00 45.50 83 SER A CA 1
ATOM 653 C C . SER A 1 83 ? -4.153 17.520 5.915 1.00 45.50 83 SER A C 1
ATOM 655 O O . SER A 1 83 ? -4.503 17.419 4.738 1.00 45.50 83 SER A O 1
ATOM 657 N N . GLU A 1 84 ? -5.036 17.453 6.915 1.00 44.75 84 GLU A N 1
ATOM 658 C CA . GLU A 1 84 ? -6.493 17.297 6.720 1.00 44.75 84 GLU A CA 1
ATOM 659 C C . GLU A 1 84 ? -7.157 18.429 5.912 1.00 44.75 84 GLU A C 1
ATOM 661 O O . GLU A 1 84 ? -8.323 18.319 5.542 1.00 44.75 84 GLU A O 1
ATOM 666 N N . ALA A 1 85 ? -6.430 19.503 5.595 1.00 45.34 85 ALA A N 1
ATOM 667 C CA . ALA A 1 85 ? -7.002 20.717 5.029 1.00 45.34 85 ALA A CA 1
ATOM 668 C C . ALA A 1 85 ? -7.373 20.629 3.538 1.00 45.34 85 ALA A C 1
ATOM 670 O O . ALA A 1 85 ? -8.159 21.453 3.078 1.00 45.34 85 ALA A O 1
ATOM 671 N N . LEU A 1 86 ? -6.839 19.678 2.764 1.00 48.47 86 LEU A N 1
ATOM 672 C CA . LEU A 1 86 ? -7.060 19.643 1.311 1.00 48.47 86 LEU A CA 1
ATOM 673 C C . LEU A 1 86 ? -7.087 18.206 0.765 1.00 48.47 86 LEU A C 1
ATOM 675 O O . LEU A 1 86 ? -6.083 17.738 0.220 1.00 48.47 86 LEU A O 1
ATOM 679 N N . PRO A 1 87 ? -8.220 17.484 0.846 1.00 53.41 87 PRO A N 1
ATOM 680 C CA . PRO A 1 87 ? -8.459 16.358 -0.043 1.00 53.41 87 PRO A CA 1
ATOM 681 C C . PRO A 1 87 ? -8.726 16.918 -1.448 1.00 53.41 87 PRO A C 1
ATOM 683 O O . PRO A 1 87 ? -9.874 17.082 -1.859 1.00 53.41 87 PRO A O 1
ATOM 686 N N . ALA A 1 88 ? -7.668 17.264 -2.183 1.00 55.38 88 ALA A N 1
ATOM 687 C CA . ALA A 1 88 ? -7.808 17.522 -3.611 1.00 55.38 88 ALA A CA 1
ATOM 688 C C . ALA A 1 88 ? -8.249 16.210 -4.270 1.00 55.38 88 ALA A C 1
ATOM 690 O O . ALA A 1 88 ? -7.685 15.149 -3.986 1.00 55.38 88 ALA A O 1
ATOM 691 N N . GLN A 1 89 ? -9.277 16.246 -5.116 1.00 60.19 89 GLN A N 1
ATOM 692 C CA . GLN A 1 89 ? -9.650 15.043 -5.847 1.00 60.19 89 GLN A CA 1
ATOM 693 C C . GLN A 1 89 ? -8.487 14.662 -6.784 1.00 60.19 89 GLN A C 1
ATOM 695 O O . GLN A 1 89 ? -7.892 15.532 -7.423 1.00 60.19 89 GLN A O 1
ATOM 700 N N . PRO A 1 90 ? -8.114 13.374 -6.877 1.00 62.62 90 PRO A N 1
ATOM 701 C CA . PRO A 1 90 ? -7.104 12.941 -7.833 1.00 62.62 90 PRO A CA 1
ATOM 702 C C . PRO A 1 90 ? -7.445 13.425 -9.244 1.00 62.62 90 PRO A C 1
ATOM 704 O O . PRO A 1 90 ? -8.570 13.233 -9.706 1.00 62.62 90 PRO A O 1
ATOM 707 N N . ARG A 1 91 ? -6.469 14.016 -9.939 1.00 61.12 91 ARG A N 1
ATOM 708 C CA . ARG A 1 91 ? -6.612 14.554 -11.303 1.00 61.12 91 ARG A CA 1
ATOM 709 C C . ARG A 1 91 ? -7.714 15.617 -11.464 1.00 61.12 91 ARG A C 1
ATOM 711 O O . ARG A 1 91 ? -8.242 15.768 -12.565 1.00 61.12 91 ARG A O 1
ATOM 718 N N . SER A 1 92 ? -8.077 16.328 -10.394 1.00 66.31 92 SER A N 1
ATOM 719 C CA . SER A 1 92 ? -8.937 17.520 -10.459 1.00 66.31 92 SER A CA 1
ATOM 720 C C . SER A 1 92 ? -8.109 18.797 -10.604 1.00 66.31 92 SER A C 1
ATOM 722 O O . SER A 1 92 ? -6.933 18.735 -10.924 1.00 66.31 92 SER A O 1
ATOM 724 N N . GLU A 1 93 ? -8.684 19.971 -10.348 1.00 62.62 93 GLU 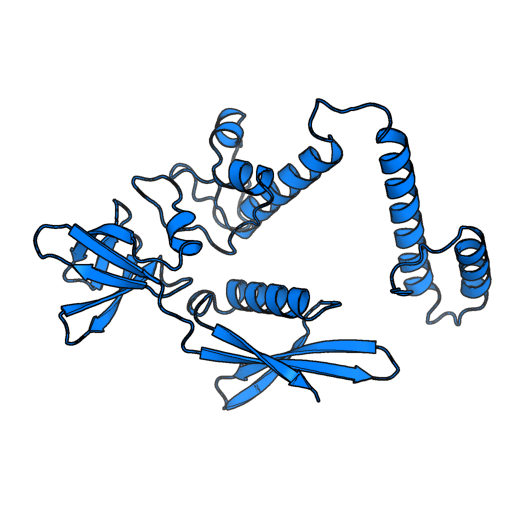A N 1
ATOM 725 C CA . GLU A 1 93 ? -7.916 21.218 -10.292 1.00 62.62 93 GLU A CA 1
ATOM 726 C C . GLU A 1 93 ? -6.762 21.122 -9.281 1.00 62.62 93 GLU A C 1
ATOM 728 O O . GLU A 1 93 ? -6.925 20.577 -8.184 1.00 62.62 93 GLU A O 1
ATOM 733 N N . PHE A 1 94 ? -5.589 21.639 -9.665 1.00 62.75 94 PHE A N 1
ATOM 734 C CA . PHE A 1 94 ? -4.452 21.730 -8.754 1.00 62.75 94 PHE A CA 1
ATOM 735 C C . PHE A 1 94 ? -4.814 22.714 -7.633 1.00 62.75 94 PHE A C 1
ATOM 737 O O . PHE A 1 94 ? -5.191 23.850 -7.939 1.00 62.75 94 PHE A O 1
ATOM 744 N N . PRO A 1 95 ? -4.709 22.320 -6.352 1.00 64.25 95 PRO A N 1
ATOM 745 C CA . PRO A 1 95 ? -4.976 23.245 -5.262 1.00 64.25 95 PRO A CA 1
ATOM 746 C C . PRO A 1 95 ? -3.987 24.413 -5.323 1.00 64.25 95 PRO A C 1
ATOM 748 O O . PRO A 1 95 ? -2.854 24.262 -5.784 1.00 64.25 95 PRO A O 1
ATOM 751 N N . GLN A 1 96 ? -4.400 25.582 -4.833 1.00 69.62 96 GLN A N 1
ATOM 752 C CA . GLN A 1 96 ? -3.446 26.656 -4.579 1.00 69.62 96 GLN A CA 1
AT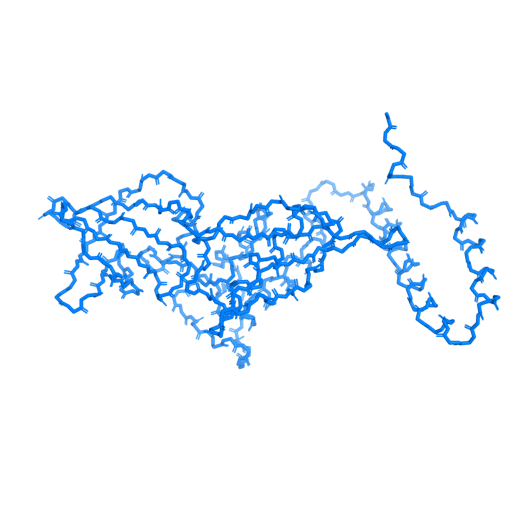OM 753 C C . GLN A 1 96 ? -2.511 26.208 -3.456 1.00 69.62 96 GLN A C 1
ATOM 755 O O . GLN A 1 96 ? -2.943 26.039 -2.322 1.00 69.62 96 GLN A O 1
ATOM 760 N N . ILE A 1 97 ? -1.243 25.992 -3.800 1.00 67.62 97 ILE A N 1
ATOM 761 C CA . ILE A 1 97 ? -0.189 25.588 -2.871 1.00 67.62 97 ILE A CA 1
ATOM 762 C C . ILE A 1 97 ? 0.567 26.842 -2.456 1.00 67.62 97 ILE A C 1
ATOM 764 O O . ILE A 1 97 ? 1.119 27.545 -3.306 1.00 67.62 97 ILE A O 1
ATOM 768 N N . ASN A 1 98 ? 0.635 27.110 -1.158 1.00 70.94 98 ASN A N 1
ATOM 769 C CA . ASN A 1 98 ? 1.483 28.168 -0.619 1.00 70.94 98 ASN A CA 1
ATOM 770 C C . ASN A 1 98 ? 2.685 27.580 0.147 1.00 70.94 98 ASN A C 1
ATOM 772 O O . ASN A 1 98 ? 2.815 26.370 0.331 1.00 70.94 98 ASN A O 1
ATOM 776 N N . VAL A 1 99 ? 3.642 28.438 0.516 1.00 72.12 99 VAL A N 1
ATOM 777 C CA . VAL A 1 99 ? 4.923 28.003 1.115 1.00 72.12 99 VAL A CA 1
ATOM 778 C C . VAL A 1 99 ? 4.701 27.213 2.406 1.00 72.12 99 VAL A C 1
ATOM 780 O O . VAL A 1 99 ? 5.404 26.241 2.670 1.00 72.12 99 VAL A O 1
ATOM 783 N N . GLU A 1 100 ? 3.692 27.598 3.181 1.00 73.06 100 GLU A N 1
ATOM 784 C CA . GLU A 1 100 ? 3.340 26.939 4.435 1.00 73.06 100 GLU A CA 1
ATOM 785 C C . GLU A 1 100 ? 2.880 25.487 4.219 1.00 73.06 100 GLU A C 1
ATOM 787 O O . GLU A 1 100 ? 3.275 24.603 4.982 1.00 73.06 100 GLU A O 1
ATOM 792 N N . ASP A 1 101 ? 2.128 25.214 3.146 1.00 70.00 101 ASP A N 1
ATOM 793 C CA . ASP A 1 101 ? 1.705 23.856 2.779 1.00 70.00 101 ASP A CA 1
ATOM 794 C C . ASP A 1 101 ? 2.905 22.954 2.462 1.00 70.00 101 ASP A C 1
ATOM 796 O O . ASP A 1 101 ? 2.936 21.788 2.861 1.00 70.00 101 ASP A O 1
ATOM 800 N N . ILE A 1 102 ? 3.926 23.497 1.789 1.00 73.12 102 ILE A N 1
ATOM 801 C CA . ILE A 1 102 ? 5.169 22.776 1.477 1.00 73.12 102 ILE A CA 1
ATOM 802 C C . ILE A 1 102 ? 5.917 22.439 2.771 1.00 73.12 102 ILE A C 1
ATOM 804 O O . ILE A 1 102 ? 6.335 21.295 2.964 1.00 73.12 102 ILE A O 1
ATOM 808 N N . LEU A 1 103 ? 6.068 23.418 3.671 1.00 70.88 103 LEU A N 1
ATOM 809 C CA . LEU A 1 103 ? 6.788 23.252 4.939 1.00 70.88 103 LEU A CA 1
ATOM 810 C C . LEU A 1 103 ? 6.101 22.249 5.874 1.00 70.88 103 LEU A C 1
ATOM 812 O O . LEU A 1 103 ? 6.780 21.489 6.565 1.00 70.88 103 LEU A O 1
ATOM 816 N N . LYS A 1 104 ? 4.764 22.212 5.871 1.00 74.44 104 LYS A N 1
ATOM 817 C CA . LYS A 1 104 ? 3.959 21.276 6.671 1.00 74.44 104 LYS A CA 1
ATOM 818 C C . LYS A 1 104 ? 3.704 19.935 5.986 1.00 74.44 104 LYS A C 1
ATOM 820 O O . LYS A 1 104 ? 3.157 19.031 6.619 1.00 74.44 104 LYS A O 1
ATOM 825 N N . SER A 1 105 ? 4.093 19.766 4.721 1.00 79.50 105 SER A N 1
ATOM 826 C CA . SER A 1 105 ? 3.796 18.542 3.981 1.00 79.50 105 SER A CA 1
ATOM 827 C C . SER A 1 105 ? 4.577 17.349 4.536 1.00 79.50 105 SER A C 1
ATOM 829 O O . SER A 1 105 ? 5.772 17.167 4.284 1.00 79.50 105 SER A O 1
ATOM 831 N N . ALA A 1 106 ? 3.866 16.457 5.230 1.00 81.56 106 ALA A N 1
ATOM 832 C CA . ALA A 1 106 ? 4.418 15.184 5.684 1.00 81.56 106 ALA A CA 1
ATOM 833 C C . ALA A 1 106 ? 4.891 14.308 4.507 1.00 81.56 106 ALA A C 1
ATOM 835 O O . ALA A 1 106 ? 5.859 13.559 4.641 1.00 81.56 106 ALA A O 1
ATOM 836 N N . LEU A 1 107 ? 4.235 14.419 3.343 1.00 83.38 107 LEU A N 1
ATOM 837 C CA . LEU A 1 107 ? 4.651 13.744 2.114 1.00 83.38 107 LEU A CA 1
ATOM 838 C C . LEU A 1 107 ? 5.977 14.302 1.584 1.00 83.38 107 LEU A C 1
ATOM 840 O O . LEU A 1 107 ? 6.872 13.527 1.253 1.00 83.38 107 LEU A O 1
ATOM 844 N N . PHE A 1 108 ? 6.135 15.625 1.531 1.00 81.69 108 PHE A N 1
ATOM 845 C CA . PHE A 1 108 ? 7.388 16.227 1.081 1.00 81.69 108 PHE A CA 1
ATOM 846 C C . PHE A 1 108 ? 8.540 15.891 2.039 1.00 81.69 108 PHE A C 1
ATOM 848 O O . PHE A 1 108 ? 9.599 15.434 1.607 1.00 81.69 108 PHE A O 1
ATOM 855 N N . ALA A 1 109 ? 8.306 15.984 3.353 1.00 83.12 109 ALA A N 1
ATOM 856 C CA . ALA A 1 109 ? 9.270 15.567 4.373 1.00 83.12 109 ALA A CA 1
ATOM 857 C C . ALA A 1 109 ? 9.668 14.084 4.241 1.00 83.12 109 ALA A C 1
ATOM 859 O O . ALA A 1 109 ? 10.828 13.724 4.452 1.00 83.12 109 ALA A O 1
ATOM 860 N N . ARG A 1 110 ? 8.724 13.216 3.861 1.00 85.00 110 ARG A N 1
ATOM 861 C CA . ARG A 1 110 ? 8.967 11.798 3.572 1.00 85.00 110 ARG A CA 1
ATOM 862 C C . ARG A 1 110 ? 9.870 11.608 2.349 1.00 85.00 110 ARG A C 1
ATOM 864 O O . ARG A 1 110 ? 10.862 10.887 2.456 1.00 85.00 110 ARG A O 1
ATOM 871 N N . ILE A 1 111 ? 9.568 12.273 1.232 1.00 81.44 111 ILE A N 1
ATOM 872 C CA . ILE A 1 111 ? 10.358 12.201 -0.012 1.00 81.44 111 ILE A CA 1
ATOM 873 C C . ILE A 1 111 ? 11.793 12.687 0.231 1.00 81.44 111 ILE A C 1
ATOM 875 O O . ILE A 1 111 ? 12.748 12.011 -0.149 1.00 81.44 111 ILE A O 1
ATOM 879 N N . ARG A 1 112 ? 11.958 13.787 0.978 1.00 80.44 112 ARG A N 1
ATOM 880 C CA . ARG A 1 112 ? 13.266 14.339 1.381 1.00 80.44 112 ARG A CA 1
ATOM 881 C C . ARG A 1 112 ? 14.109 13.383 2.230 1.00 80.44 112 ARG A C 1
ATOM 883 O O . ARG A 1 112 ? 15.330 13.491 2.237 1.00 80.44 112 ARG A O 1
ATOM 890 N N . ARG A 1 113 ? 13.477 12.437 2.934 1.00 80.62 113 ARG A N 1
ATOM 891 C CA . ARG A 1 113 ? 14.150 11.351 3.675 1.00 80.62 113 ARG A CA 1
ATOM 892 C C . ARG A 1 113 ? 14.457 10.131 2.794 1.00 80.62 113 ARG A C 1
ATOM 894 O O . ARG A 1 113 ? 14.816 9.082 3.317 1.00 80.62 113 ARG A O 1
ATOM 901 N N . GLY A 1 114 ? 14.266 10.232 1.477 1.00 76.44 114 GLY A N 1
ATOM 902 C CA . GLY A 1 114 ? 14.459 9.143 0.518 1.00 76.44 114 GLY A CA 1
ATOM 903 C C . GLY A 1 114 ? 13.341 8.095 0.519 1.00 76.44 114 GLY A C 1
ATOM 904 O O . GLY A 1 114 ? 13.446 7.089 -0.183 1.00 76.44 114 GLY A O 1
ATOM 905 N N . LYS A 1 115 ? 12.260 8.305 1.283 1.00 81.25 115 LYS A N 1
ATOM 906 C CA . LYS A 1 115 ? 11.125 7.378 1.332 1.00 81.25 115 LYS A CA 1
ATOM 907 C C . LYS A 1 115 ? 10.171 7.645 0.169 1.00 81.25 115 LYS A C 1
ATOM 909 O O . LYS A 1 115 ? 9.849 8.789 -0.139 1.00 81.25 115 LYS A O 1
ATOM 914 N N . ARG A 1 116 ? 9.663 6.577 -0.448 1.00 79.31 116 ARG A N 1
ATOM 915 C CA . ARG A 1 116 ? 8.719 6.689 -1.568 1.00 79.31 116 ARG A CA 1
ATOM 916 C C . ARG A 1 116 ? 7.323 7.107 -1.094 1.00 79.31 116 ARG A C 1
ATOM 918 O O . ARG A 1 116 ? 6.908 6.683 -0.008 1.00 79.31 116 ARG A O 1
ATOM 925 N N . PRO A 1 117 ? 6.580 7.882 -1.900 1.00 80.94 117 PRO A N 1
ATOM 926 C CA . PRO A 1 117 ? 5.155 8.095 -1.693 1.00 80.94 117 PRO A CA 1
ATOM 927 C C . PRO A 1 117 ? 4.394 6.776 -1.549 1.00 80.94 117 PRO A C 1
ATOM 929 O O . PRO A 1 117 ? 4.715 5.793 -2.219 1.00 80.94 117 PRO A O 1
ATOM 932 N N . LEU A 1 118 ? 3.382 6.765 -0.683 1.00 81.44 118 LEU A N 1
ATOM 933 C CA . LEU A 1 118 ? 2.438 5.655 -0.622 1.00 81.44 118 LEU A CA 1
ATOM 934 C C . LEU A 1 118 ? 1.480 5.725 -1.822 1.00 81.44 118 LEU A C 1
ATOM 936 O O . LEU A 1 118 ? 1.183 6.820 -2.302 1.00 81.44 118 LEU A O 1
ATOM 940 N N . PRO A 1 119 ? 0.976 4.580 -2.306 1.00 78.75 119 PRO A N 1
ATOM 941 C CA . PRO A 1 119 ? 0.075 4.556 -3.458 1.00 78.75 119 PRO A CA 1
ATOM 942 C C . PRO A 1 119 ? -1.306 5.166 -3.193 1.00 78.75 119 PRO A C 1
ATOM 944 O O . PRO A 1 119 ? -2.033 5.483 -4.131 1.00 78.75 119 PRO A O 1
ATOM 947 N N . PHE A 1 120 ? -1.682 5.310 -1.927 1.00 79.62 120 PHE A N 1
ATOM 948 C CA . PHE A 1 120 ? -2.892 5.987 -1.476 1.00 79.62 120 PHE A CA 1
ATOM 949 C C . PHE A 1 120 ? -2.588 6.767 -0.190 1.00 79.62 120 PHE A C 1
ATOM 951 O O . PHE A 1 120 ? -1.561 6.510 0.451 1.00 79.62 120 PHE A O 1
ATOM 958 N N . PRO A 1 121 ? -3.455 7.719 0.203 1.00 82.19 121 PRO A N 1
ATOM 959 C CA . PRO A 1 121 ? -3.259 8.482 1.427 1.00 82.19 121 PRO A CA 1
ATOM 960 C C . PRO A 1 121 ? -3.209 7.530 2.635 1.00 82.19 121 PRO A C 1
ATOM 962 O O . PRO A 1 121 ? -4.112 6.693 2.763 1.00 82.19 121 PRO A O 1
ATOM 965 N N . PRO A 1 122 ? -2.188 7.620 3.508 1.00 88.25 122 PRO A N 1
ATOM 966 C CA . PRO A 1 122 ? -2.150 6.813 4.722 1.00 88.25 122 PRO A CA 1
ATOM 967 C C . PRO A 1 122 ? -3.324 7.165 5.649 1.00 88.25 122 PRO A C 1
ATOM 969 O O . PRO A 1 122 ? -3.941 8.226 5.492 1.00 88.25 122 PRO A O 1
ATOM 972 N N . PRO A 1 123 ? -3.610 6.314 6.648 1.00 90.88 123 PRO A N 1
ATOM 973 C CA . PRO A 1 123 ? -4.458 6.702 7.769 1.00 90.88 123 PRO A CA 1
ATOM 974 C C . PRO A 1 123 ? -3.939 7.962 8.464 1.00 90.88 123 PRO A C 1
ATOM 976 O O . PRO A 1 123 ? -2.761 8.308 8.341 1.00 90.88 123 PRO A O 1
ATOM 979 N N . THR A 1 124 ? -4.803 8.637 9.218 1.00 90.62 124 THR A N 1
ATOM 980 C CA . THR A 1 124 ? -4.409 9.769 10.064 1.00 90.62 124 THR A CA 1
ATOM 981 C C . THR A 1 124 ? -4.361 9.372 11.540 1.00 90.62 124 THR A C 1
ATOM 983 O O . THR A 1 124 ? -5.032 8.435 11.963 1.00 90.62 124 THR A O 1
ATOM 986 N N . ARG A 1 125 ? -3.538 10.080 12.312 1.00 90.56 125 ARG A N 1
ATOM 987 C CA . ARG A 1 125 ? -3.479 10.078 13.774 1.00 90.56 125 ARG A CA 1
ATOM 988 C C . ARG A 1 125 ? -3.628 11.524 14.213 1.00 90.56 125 ARG A C 1
ATOM 990 O O . ARG A 1 125 ? -2.766 12.341 13.891 1.00 90.56 125 ARG A O 1
ATOM 997 N N . ASP A 1 126 ? -4.758 11.832 14.840 1.00 86.50 126 ASP A N 1
ATOM 998 C CA . ASP A 1 126 ? -5.145 13.188 15.248 1.00 86.50 126 ASP A CA 1
ATOM 999 C C . ASP A 1 126 ? -4.998 14.210 14.094 1.00 86.50 126 ASP A C 1
ATOM 1001 O O . ASP A 1 126 ? -4.431 15.291 14.236 1.00 86.50 126 ASP A O 1
ATOM 1005 N N . GLY A 1 127 ? -5.445 13.810 12.899 1.00 82.00 127 GLY A N 1
ATOM 1006 C CA . GLY A 1 127 ? -5.413 14.614 11.674 1.00 82.00 127 GLY A CA 1
ATOM 1007 C C . GLY A 1 127 ? -4.066 14.734 10.964 1.00 82.00 127 GLY A C 1
ATOM 1008 O O . GLY A 1 127 ? -3.977 15.316 9.880 1.00 82.00 127 GLY A O 1
ATOM 1009 N N . MET A 1 128 ? -3.020 14.110 11.504 1.00 83.31 128 MET A N 1
ATOM 1010 C CA . MET A 1 128 ? -1.715 14.042 10.856 1.00 83.31 128 MET A CA 1
ATOM 1011 C C . MET A 1 128 ? -1.508 12.688 10.176 1.00 83.31 128 MET A C 1
ATOM 1013 O O . MET A 1 128 ? -1.948 11.663 10.689 1.00 83.31 128 MET A O 1
ATOM 1017 N N . PRO A 1 129 ? -0.824 12.621 9.028 1.00 87.12 129 PRO A N 1
ATOM 1018 C CA . PRO A 1 129 ? -0.664 11.366 8.312 1.00 87.12 129 PRO A CA 1
ATOM 1019 C C . PRO A 1 129 ? 0.234 10.383 9.046 1.00 87.12 129 PRO A C 1
ATOM 1021 O O . PRO A 1 129 ? 1.401 10.655 9.347 1.00 87.12 129 PRO A O 1
ATOM 1024 N N . TRP A 1 130 ? -0.291 9.190 9.255 1.00 90.62 130 TRP A N 1
ATOM 1025 C CA . TRP A 1 130 ? 0.302 8.184 10.106 1.00 90.62 130 TRP A CA 1
ATOM 1026 C C . TRP A 1 130 ? 1.032 7.132 9.273 1.00 90.62 130 TRP A C 1
ATOM 1028 O O . TRP A 1 130 ? 0.597 6.000 9.133 1.00 90.62 130 TRP A O 1
ATOM 1038 N N . HIS A 1 131 ? 2.164 7.508 8.676 1.00 88.75 131 HIS A N 1
ATOM 1039 C CA . HIS A 1 131 ? 2.942 6.589 7.831 1.00 88.75 131 HIS A CA 1
ATOM 1040 C C . HIS A 1 131 ? 3.471 5.369 8.599 1.00 88.75 131 HIS A C 1
ATOM 1042 O O . HIS A 1 131 ? 3.593 4.297 8.019 1.00 88.75 131 HIS A O 1
ATOM 1048 N N . GLU A 1 132 ? 3.763 5.531 9.891 1.00 88.44 132 GLU A N 1
ATOM 1049 C CA . GLU A 1 132 ? 4.281 4.465 10.754 1.00 88.44 132 GLU A CA 1
ATOM 1050 C C . GLU A 1 132 ? 3.354 3.246 10.792 1.00 88.44 132 GLU A C 1
ATOM 1052 O O . GLU A 1 132 ? 3.845 2.128 10.728 1.00 88.44 132 GLU A O 1
ATOM 1057 N N . VAL A 1 133 ? 2.029 3.436 10.778 1.00 91.06 133 VAL A N 1
ATOM 1058 C CA . VAL A 1 133 ? 1.070 2.315 10.780 1.00 91.06 133 VAL A CA 1
ATOM 1059 C C . VAL A 1 133 ? 1.164 1.444 9.523 1.00 91.06 133 VAL A C 1
ATOM 1061 O O . VAL A 1 133 ? 0.738 0.297 9.528 1.00 91.06 133 VAL A O 1
ATOM 1064 N N . VAL A 1 134 ? 1.704 1.980 8.426 1.00 88.00 134 VAL A N 1
ATOM 1065 C CA . VAL A 1 134 ? 1.888 1.253 7.159 1.00 88.00 134 VAL A CA 1
ATOM 1066 C C . VAL A 1 134 ? 3.291 0.647 7.060 1.00 88.00 134 VAL A C 1
ATOM 1068 O O . VAL A 1 134 ? 3.509 -0.288 6.299 1.00 88.00 134 VAL A O 1
ATOM 1071 N N . GLU A 1 135 ? 4.257 1.194 7.795 1.00 85.44 135 GLU A N 1
ATOM 1072 C CA . GLU A 1 135 ? 5.669 0.797 7.722 1.00 85.44 135 GLU A CA 1
ATOM 1073 C C . GLU A 1 135 ? 6.098 -0.138 8.852 1.00 85.44 135 GLU A C 1
ATOM 1075 O O . GLU A 1 135 ? 7.102 -0.832 8.713 1.00 85.44 135 GLU A O 1
ATOM 1080 N N . CYS A 1 136 ? 5.378 -0.121 9.970 1.00 85.19 136 CYS A N 1
ATOM 1081 C CA . CYS A 1 136 ? 5.661 -0.933 11.138 1.00 85.19 136 CYS A CA 1
ATOM 1082 C C . CYS A 1 136 ? 4.929 -2.272 11.028 1.00 85.19 136 CYS A C 1
ATOM 1084 O O . CYS A 1 136 ? 3.713 -2.317 10.841 1.00 85.19 136 CYS A O 1
ATOM 1086 N N . ASP A 1 137 ? 5.678 -3.361 11.167 1.00 84.62 137 ASP A N 1
ATOM 1087 C CA . ASP A 1 137 ? 5.134 -4.713 11.276 1.00 84.62 137 ASP A CA 1
ATOM 1088 C C . ASP A 1 137 ? 4.804 -5.095 12.725 1.00 84.62 137 ASP A C 1
ATOM 1090 O O . ASP A 1 137 ? 4.158 -6.110 12.957 1.00 84.62 137 ASP A O 1
ATOM 1094 N N . GLN A 1 138 ? 5.215 -4.282 13.701 1.00 92.38 138 GLN A N 1
ATOM 1095 C CA . GLN A 1 138 ? 4.949 -4.536 15.109 1.00 92.38 138 GLN A CA 1
ATOM 1096 C C . GLN A 1 138 ? 3.549 -4.061 15.512 1.00 92.38 138 GLN A C 1
ATOM 1098 O O . GLN A 1 138 ? 3.017 -3.107 14.936 1.00 92.38 138 GLN A O 1
ATOM 1103 N N . PRO A 1 139 ? 2.947 -4.679 16.541 1.00 94.31 139 PRO A N 1
ATOM 1104 C CA . PRO A 1 139 ? 1.709 -4.182 17.122 1.00 94.31 139 PRO A CA 1
ATOM 1105 C C . PRO A 1 139 ? 1.886 -2.771 17.704 1.00 94.31 139 PRO A C 1
ATOM 1107 O O . PRO A 1 139 ? 2.828 -2.513 18.454 1.00 94.31 139 PRO A O 1
ATOM 1110 N N . ILE A 1 140 ? 0.957 -1.867 17.391 1.00 95.94 140 ILE A N 1
ATOM 1111 C CA . ILE A 1 140 ? 0.957 -0.484 17.876 1.00 95.94 140 ILE A CA 1
ATOM 1112 C C . ILE A 1 140 ? -0.211 -0.284 18.840 1.00 95.94 140 ILE A C 1
ATOM 1114 O O . ILE A 1 140 ? -1.351 -0.629 18.529 1.00 95.94 140 ILE A O 1
ATOM 1118 N N . ALA A 1 141 ? 0.063 0.302 20.004 1.00 96.12 141 ALA A N 1
ATOM 1119 C CA . ALA A 1 141 ? -0.978 0.717 20.937 1.00 96.12 141 ALA A CA 1
ATOM 1120 C C . ALA A 1 141 ? -1.761 1.914 20.374 1.00 96.12 141 ALA A C 1
ATOM 1122 O O . ALA A 1 141 ? -1.164 2.888 19.903 1.00 96.12 141 ALA A O 1
ATOM 1123 N N . VAL A 1 142 ? -3.089 1.839 20.440 1.00 96.88 142 VAL A N 1
ATOM 1124 C CA . VAL A 1 142 ? -4.005 2.830 19.870 1.00 96.88 142 VAL A CA 1
ATOM 1125 C C . VAL A 1 142 ? -5.161 3.137 20.806 1.00 96.88 142 VAL A C 1
ATOM 1127 O O . VAL A 1 142 ? -5.575 2.297 21.601 1.00 96.88 142 VAL A O 1
ATOM 1130 N N . ARG A 1 143 ? -5.743 4.325 20.653 1.00 96.81 143 ARG A N 1
ATOM 1131 C CA . ARG A 1 143 ? -7.119 4.594 21.093 1.00 96.81 143 ARG A CA 1
ATOM 1132 C C . ARG A 1 143 ? -8.076 4.227 19.974 1.00 96.81 143 ARG A C 1
ATOM 1134 O O . ARG A 1 143 ? -7.869 4.666 18.839 1.00 96.81 143 ARG A O 1
ATOM 1141 N N . ALA A 1 144 ? -9.099 3.440 20.280 1.00 96.31 144 ALA A N 1
ATOM 1142 C CA . ALA A 1 144 ? -10.042 2.998 19.268 1.00 96.31 144 ALA A CA 1
ATOM 1143 C C . ALA A 1 144 ? -11.452 2.770 19.813 1.00 96.31 144 ALA A C 1
ATOM 1145 O O . ALA A 1 144 ? -11.643 2.321 20.940 1.00 96.31 144 ALA A O 1
ATOM 1146 N N . GLU A 1 145 ? -12.433 3.032 18.957 1.00 94.50 145 GLU A N 1
ATOM 1147 C CA . GLU A 1 145 ? -13.843 2.750 19.199 1.00 94.50 145 GLU A CA 1
ATOM 1148 C C . GLU A 1 145 ? -14.447 2.093 17.955 1.00 94.50 145 GLU A C 1
ATOM 1150 O O . GLU A 1 145 ? -14.232 2.551 16.830 1.00 94.50 145 GLU A O 1
ATOM 1155 N N . VAL A 1 146 ? -15.201 1.010 18.151 1.00 92.88 146 VAL A N 1
ATOM 1156 C CA . VAL A 1 146 ? -15.946 0.339 17.081 1.00 92.88 146 VAL A CA 1
ATOM 1157 C C . VAL A 1 146 ? -17.412 0.725 17.203 1.00 92.88 146 VAL A C 1
ATOM 1159 O O . VAL A 1 146 ? -18.054 0.493 18.223 1.00 92.88 146 VAL A O 1
ATOM 1162 N N . THR A 1 147 ? -17.943 1.317 16.141 1.00 88.94 147 THR A N 1
ATOM 1163 C CA . THR A 1 147 ? -19.344 1.727 16.071 1.00 88.94 147 THR A CA 1
ATOM 1164 C C . THR A 1 147 ? -20.244 0.533 15.720 1.00 88.94 147 THR A C 1
ATOM 1166 O O . THR A 1 147 ? -19.812 -0.381 15.008 1.00 88.94 147 THR A O 1
ATOM 1169 N N . PRO A 1 148 ? -21.534 0.555 16.105 1.00 83.56 148 PRO A N 1
ATOM 1170 C CA . PRO A 1 148 ? -22.490 -0.499 15.746 1.00 83.56 148 PRO A CA 1
ATOM 1171 C C . PRO A 1 148 ? -22.697 -0.697 14.235 1.00 83.56 148 PRO A C 1
ATOM 1173 O O . PRO A 1 148 ? -23.216 -1.726 13.813 1.00 83.56 148 PRO A O 1
ATOM 1176 N N . HIS A 1 149 ? -22.306 0.279 13.410 1.00 81.50 149 HIS A N 1
ATOM 1177 C CA . HIS A 1 149 ? -22.481 0.262 11.955 1.00 81.50 149 HIS A CA 1
ATOM 1178 C C . HIS A 1 149 ? -21.276 -0.311 11.193 1.00 81.50 149 HIS A C 1
ATOM 1180 O O . HIS A 1 149 ? -21.196 -0.162 9.976 1.00 81.50 149 HIS A O 1
ATOM 1186 N N . GLY A 1 150 ? -20.325 -0.948 11.886 1.00 82.50 150 GLY A N 1
ATOM 1187 C CA . GLY A 1 150 ? -19.153 -1.554 11.247 1.00 82.50 150 GLY A CA 1
ATOM 1188 C C . GLY A 1 150 ? -18.088 -0.543 10.810 1.00 82.50 150 GLY A C 1
ATOM 1189 O O . GLY A 1 150 ? -17.228 -0.862 9.994 1.00 82.50 150 GLY A O 1
ATOM 1190 N N . GLN A 1 151 ? -18.122 0.676 11.346 1.00 90.81 151 GLN A N 1
ATOM 1191 C CA . GLN A 1 151 ? -17.029 1.647 11.230 1.00 90.81 151 GLN A CA 1
ATOM 1192 C C . GLN A 1 151 ? -16.223 1.664 12.523 1.00 90.81 151 GLN A C 1
ATOM 1194 O O . GLN A 1 151 ? -16.773 1.393 13.593 1.00 90.81 151 GLN A O 1
ATOM 1199 N N . CYS A 1 152 ? -14.951 2.033 12.450 1.00 93.12 152 CYS A N 1
ATOM 1200 C CA . CYS A 1 152 ? -14.157 2.304 13.637 1.00 93.12 152 CYS A CA 1
ATOM 1201 C C . CYS A 1 152 ? -13.449 3.653 13.557 1.00 93.12 152 CYS A C 1
ATOM 1203 O O . CYS A 1 152 ? -13.101 4.159 12.487 1.00 93.12 152 CYS A O 1
ATOM 1205 N N . ILE A 1 153 ? -13.270 4.243 14.732 1.00 94.50 153 ILE A N 1
ATOM 1206 C CA . ILE A 1 153 ? -12.486 5.450 14.933 1.00 94.50 153 ILE A CA 1
ATOM 1207 C C . ILE A 1 153 ? -11.193 4.997 15.590 1.00 94.50 153 ILE A C 1
ATOM 1209 O O . ILE A 1 153 ? -11.237 4.453 16.687 1.00 94.50 153 ILE A O 1
ATOM 1213 N N . ILE A 1 154 ? -10.057 5.190 14.924 1.00 95.94 154 ILE A N 1
ATOM 1214 C CA . ILE A 1 154 ? -8.736 4.833 15.457 1.00 95.94 154 ILE A CA 1
ATOM 1215 C C . ILE A 1 154 ? -7.889 6.095 15.484 1.00 95.94 154 ILE A C 1
ATOM 1217 O O . ILE A 1 154 ? -7.696 6.721 14.445 1.00 95.94 154 ILE A O 1
ATOM 1221 N N . GLU A 1 155 ? -7.411 6.476 16.669 1.00 95.25 155 GLU A N 1
ATOM 1222 C CA . GLU A 1 155 ? -6.604 7.683 16.895 1.00 95.25 155 GLU A CA 1
ATOM 1223 C C . GLU A 1 155 ? -7.205 8.946 16.247 1.00 95.25 155 GLU A C 1
ATOM 1225 O O . GLU A 1 155 ? -6.539 9.700 15.536 1.00 95.25 155 GLU A O 1
ATOM 1230 N N . GLY A 1 156 ? -8.514 9.132 16.434 1.00 90.25 156 GLY A N 1
ATOM 1231 C CA . GLY A 1 156 ? -9.266 10.262 15.880 1.00 90.25 156 GLY A CA 1
ATOM 1232 C C . GLY A 1 156 ? -9.611 10.145 14.390 1.00 90.25 156 GLY A C 1
ATOM 1233 O O . GLY A 1 156 ? -10.363 10.966 13.876 1.00 90.25 156 GLY A O 1
ATOM 1234 N N . CYS A 1 157 ? -9.136 9.115 13.685 1.00 92.31 157 CYS A N 1
ATOM 1235 C CA . CYS A 1 157 ? -9.477 8.876 12.287 1.00 92.31 157 CYS A CA 1
ATOM 1236 C C . CYS A 1 157 ? -10.740 8.014 12.174 1.00 92.31 157 CYS A C 1
ATOM 1238 O O . CYS A 1 157 ? -10.706 6.829 12.490 1.00 92.31 157 CYS A O 1
ATOM 1240 N N . GLY A 1 158 ? -11.848 8.573 11.677 1.00 91.31 158 GLY A N 1
ATOM 1241 C CA . GLY A 1 158 ? -13.117 7.849 11.464 1.00 91.31 158 GLY A CA 1
ATOM 1242 C C . GLY A 1 158 ? -13.249 7.144 10.108 1.00 91.31 158 GLY A C 1
ATOM 1243 O O . GLY A 1 158 ? -14.337 6.744 9.713 1.00 91.31 158 GLY A O 1
ATOM 1244 N N . SER A 1 159 ? -12.161 7.045 9.341 1.00 92.06 159 SER A N 1
ATOM 1245 C CA . SER A 1 159 ? -12.162 6.460 7.992 1.00 92.06 159 SER A CA 1
ATOM 1246 C C . SER A 1 159 ? -11.901 4.946 7.975 1.00 92.06 159 SER A C 1
ATOM 1248 O O . SER A 1 159 ? -11.675 4.382 6.903 1.00 92.06 159 SER A O 1
ATOM 1250 N N . TRP A 1 160 ? -11.882 4.279 9.127 1.00 95.06 160 TRP A N 1
ATOM 1251 C CA . TRP A 1 160 ? -11.614 2.847 9.211 1.00 95.06 160 TRP A CA 1
ATOM 1252 C C . TRP A 1 160 ? -12.906 2.031 9.155 1.00 95.06 160 TRP A C 1
ATOM 1254 O O . TRP A 1 160 ? -13.925 2.387 9.747 1.00 95.06 160 TRP A O 1
ATOM 1264 N N . LEU A 1 161 ? -12.857 0.928 8.414 1.00 95.44 161 LEU A N 1
ATOM 1265 C CA . LEU A 1 161 ? -13.988 0.037 8.181 1.00 95.44 161 LEU A CA 1
ATOM 1266 C C . LEU A 1 161 ? -13.686 -1.337 8.768 1.00 95.44 161 LEU A C 1
ATOM 1268 O O . LEU A 1 161 ? -12.608 -1.881 8.519 1.00 95.44 161 LEU A O 1
ATOM 1272 N N . VAL A 1 162 ? -14.642 -1.904 9.498 1.00 96.19 162 VAL A N 1
ATOM 1273 C CA . VAL A 1 162 ? -14.594 -3.289 9.970 1.00 96.19 162 VAL A CA 1
ATOM 1274 C C . VAL A 1 162 ? -14.931 -4.208 8.799 1.00 96.19 162 VAL A C 1
ATOM 1276 O O . VAL A 1 162 ? -16.026 -4.152 8.249 1.00 96.19 162 VAL A O 1
ATOM 1279 N N . GLN A 1 163 ? -13.978 -5.054 8.422 1.00 94.75 163 GLN A N 1
ATOM 1280 C CA . GLN A 1 163 ? -14.130 -6.074 7.384 1.00 94.75 163 GLN A CA 1
ATOM 1281 C C . GLN A 1 163 ? -14.713 -7.363 7.959 1.00 94.75 163 GLN A C 1
ATOM 1283 O O . GLN A 1 163 ? -15.538 -8.026 7.335 1.00 94.75 163 GLN A O 1
ATOM 1288 N N . THR A 1 164 ? -14.265 -7.755 9.152 1.00 94.12 164 THR A N 1
ATOM 1289 C CA . THR A 1 164 ? -14.689 -8.999 9.805 1.00 94.12 164 THR A CA 1
ATOM 1290 C C . THR A 1 164 ? -14.565 -8.850 11.317 1.00 94.12 164 THR A C 1
ATOM 1292 O O . THR A 1 164 ? -13.615 -8.240 11.805 1.00 94.12 164 THR A O 1
ATOM 1295 N N . ALA A 1 165 ? -15.528 -9.387 12.064 1.00 92.12 165 ALA A N 1
ATOM 1296 C CA . ALA A 1 165 ? -15.412 -9.568 13.507 1.00 92.12 165 ALA A CA 1
ATOM 1297 C C . ALA A 1 165 ? -14.932 -10.996 13.781 1.00 92.12 165 ALA A C 1
ATOM 1299 O O . ALA A 1 165 ? -15.501 -11.950 13.250 1.00 92.12 165 ALA A O 1
ATOM 1300 N N . GLU A 1 166 ? -13.882 -11.128 14.579 1.00 93.12 166 GLU A N 1
ATOM 1301 C CA . GLU A 1 166 ? -13.274 -12.409 14.912 1.00 93.12 166 GLU A CA 1
ATOM 1302 C C . GLU A 1 166 ? -13.940 -13.025 16.156 1.00 93.12 166 GLU A C 1
ATOM 1304 O O . GLU A 1 166 ? -14.443 -12.301 17.023 1.00 93.12 166 GLU A O 1
ATOM 1309 N N . PRO A 1 167 ? -13.933 -14.365 16.297 1.00 90.00 167 PRO A N 1
ATOM 1310 C CA . PRO A 1 167 ? -14.526 -15.043 17.452 1.00 90.00 167 PRO A CA 1
ATOM 1311 C C . PRO A 1 167 ? -13.883 -14.683 18.798 1.00 90.00 167 PRO A C 1
ATOM 1313 O O . PRO A 1 167 ? -14.515 -14.842 19.839 1.00 90.00 167 PRO A O 1
ATOM 1316 N N . ASP A 1 168 ? -12.631 -14.220 18.784 1.00 91.12 168 ASP A N 1
ATOM 1317 C CA . ASP A 1 168 ? -11.888 -13.784 19.971 1.00 91.12 168 ASP A CA 1
ATOM 1318 C C . ASP A 1 168 ? -12.248 -12.356 20.426 1.00 91.12 168 ASP A C 1
ATOM 1320 O O . ASP A 1 168 ? -11.684 -11.855 21.397 1.00 91.12 168 ASP A O 1
ATOM 1324 N N . GLY A 1 169 ? -13.195 -11.705 19.741 1.00 89.19 169 GLY A N 1
ATOM 1325 C CA . GLY A 1 169 ? -13.613 -10.332 20.009 1.00 89.19 169 GLY A CA 1
ATOM 1326 C C . GLY A 1 169 ? -12.727 -9.271 19.354 1.00 89.19 169 GLY A C 1
ATOM 1327 O O . GLY A 1 169 ? -12.994 -8.083 19.523 1.00 89.19 169 GLY A O 1
ATOM 1328 N N . SER A 1 170 ? -11.693 -9.662 18.602 1.00 95.19 170 SER A N 1
ATOM 1329 C CA . SER A 1 170 ? -10.927 -8.734 17.771 1.00 95.19 170 SER A CA 1
ATOM 1330 C C . SER A 1 170 ? -11.651 -8.422 16.456 1.00 95.19 170 SER A C 1
ATOM 1332 O O . SER A 1 170 ? -12.609 -9.085 16.055 1.00 95.19 170 SER A O 1
ATOM 1334 N N . HIS A 1 171 ? -11.208 -7.374 15.767 1.00 95.88 171 HIS A N 1
ATOM 1335 C CA . HIS A 1 171 ? -11.786 -6.943 14.497 1.00 95.88 171 HIS A CA 1
ATOM 1336 C C . HIS A 1 171 ? -10.710 -6.842 13.424 1.00 95.88 171 HIS A C 1
ATOM 1338 O O . HIS A 1 171 ? -9.661 -6.240 13.646 1.00 95.88 171 HIS A O 1
ATOM 1344 N N . ILE A 1 172 ? -10.984 -7.368 12.234 1.00 96.50 172 ILE A N 1
ATOM 1345 C CA . ILE A 1 172 ? -10.196 -7.069 11.042 1.00 96.50 172 ILE A CA 1
ATOM 1346 C C . ILE A 1 172 ? -10.711 -5.765 10.453 1.00 96.50 172 ILE A C 1
ATOM 1348 O O . ILE A 1 172 ? -11.891 -5.647 10.124 1.00 96.50 172 ILE A O 1
ATOM 1352 N N . VAL A 1 173 ? -9.829 -4.781 10.329 1.00 96.56 173 VAL A N 1
ATOM 1353 C CA . VAL A 1 173 ? -10.155 -3.425 9.891 1.00 96.56 173 VAL A CA 1
ATOM 1354 C C . VAL A 1 173 ? -9.285 -2.997 8.715 1.00 96.56 173 VAL A C 1
ATOM 1356 O O . VAL A 1 173 ? -8.158 -3.466 8.544 1.00 96.56 173 VAL A O 1
ATOM 1359 N N . GLN A 1 174 ? -9.809 -2.083 7.902 1.00 95.31 174 GLN A N 1
ATOM 1360 C CA . GLN A 1 174 ? -9.117 -1.523 6.745 1.00 95.31 174 GLN A CA 1
ATOM 1361 C C . GLN A 1 174 ? -9.450 -0.039 6.589 1.00 95.31 174 GLN A C 1
ATOM 1363 O O . GLN A 1 174 ? -10.613 0.365 6.662 1.00 95.31 174 GLN A O 1
ATOM 1368 N N . HIS A 1 175 ? -8.441 0.790 6.339 1.00 93.56 175 HIS A N 1
ATOM 1369 C CA . HIS A 1 175 ? -8.641 2.224 6.160 1.00 93.56 175 HIS A CA 1
ATOM 1370 C C . HIS A 1 175 ? -9.241 2.522 4.779 1.00 93.56 175 HIS A C 1
ATOM 1372 O O . HIS A 1 175 ? -8.643 2.222 3.749 1.00 93.56 175 HIS A O 1
ATOM 1378 N N . ARG A 1 176 ? -10.436 3.124 4.744 1.00 90.31 176 ARG A N 1
ATOM 1379 C CA . ARG A 1 176 ? -11.183 3.491 3.523 1.00 90.31 176 ARG A CA 1
ATOM 1380 C C . ARG A 1 176 ? -11.400 2.336 2.537 1.00 90.31 176 ARG A C 1
ATOM 1382 O O . ARG A 1 176 ? -11.560 2.587 1.344 1.00 90.31 176 ARG A O 1
ATOM 1389 N N . GLY A 1 177 ? -11.366 1.092 3.015 1.00 90.25 177 GLY A N 1
ATOM 1390 C CA . GLY A 1 177 ? -11.433 -0.096 2.158 1.00 90.25 177 GLY A CA 1
ATOM 1391 C C . GLY A 1 177 ? -10.227 -0.246 1.222 1.00 90.25 177 GLY A C 1
ATOM 1392 O O . GLY A 1 177 ? -10.363 -0.799 0.137 1.00 90.25 177 GLY A O 1
ATOM 1393 N N . LYS A 1 178 ? -9.068 0.327 1.579 1.00 90.12 178 LYS A N 1
ATOM 1394 C CA . LYS A 1 178 ? -7.839 0.287 0.779 1.00 90.12 178 LYS A CA 1
ATOM 1395 C C . LYS A 1 178 ? -6.652 -0.132 1.633 1.00 90.12 178 LYS A C 1
ATOM 1397 O O . LYS A 1 178 ? -6.561 0.212 2.810 1.00 90.12 178 LYS A O 1
ATOM 1402 N N . GLY A 1 179 ? -5.692 -0.794 1.002 1.00 89.50 179 GLY A N 1
ATOM 1403 C CA . GLY A 1 179 ? -4.416 -1.113 1.622 1.00 89.50 179 GLY A CA 1
ATOM 1404 C C . GLY A 1 179 ? -4.422 -2.340 2.534 1.00 89.50 179 GLY A C 1
ATOM 1405 O O . GLY A 1 179 ? -5.314 -3.188 2.421 1.00 89.50 179 GLY A O 1
ATOM 1406 N N . PRO A 1 180 ? -3.402 -2.464 3.404 1.00 92.88 180 PRO A N 1
ATOM 1407 C CA . PRO A 1 180 ? -3.260 -3.617 4.279 1.00 92.88 180 PRO A CA 1
ATOM 1408 C C . PRO A 1 180 ? -4.464 -3.785 5.207 1.00 92.88 180 PRO A C 1
ATOM 1410 O O . PRO A 1 180 ? -5.119 -2.811 5.589 1.00 92.88 180 PRO A O 1
ATOM 1413 N N . LEU A 1 181 ? -4.724 -5.031 5.593 1.00 95.25 181 LEU A N 1
ATOM 1414 C CA . LEU A 1 181 ? -5.650 -5.341 6.676 1.00 95.25 181 LEU A CA 1
ATOM 1415 C C . LEU A 1 181 ? -4.922 -5.254 8.009 1.00 95.25 181 LEU A C 1
ATOM 1417 O O . LEU A 1 181 ? -3.736 -5.565 8.107 1.00 95.25 181 LEU A O 1
ATOM 1421 N N . TYR A 1 182 ? -5.658 -4.887 9.047 1.00 96.25 182 TYR A N 1
ATOM 1422 C CA . TYR A 1 182 ? -5.144 -4.802 10.402 1.00 96.25 182 TYR A CA 1
ATOM 1423 C C . TYR A 1 182 ? -6.059 -5.563 11.347 1.00 96.25 182 TYR A C 1
ATOM 1425 O O . TYR A 1 182 ? -7.275 -5.494 11.215 1.00 96.25 182 TYR A O 1
ATOM 1433 N N . ARG A 1 183 ? -5.484 -6.261 12.324 1.00 96.50 183 ARG A N 1
ATOM 1434 C CA . ARG A 1 183 ? -6.227 -6.789 13.467 1.00 96.50 183 ARG A CA 1
ATOM 1435 C C . ARG A 1 183 ? -6.222 -5.741 14.571 1.00 96.50 183 ARG A C 1
ATOM 1437 O O . ARG A 1 183 ? -5.155 -5.309 15.001 1.00 96.50 183 ARG A O 1
ATOM 1444 N N . LEU A 1 184 ? -7.411 -5.356 15.011 1.00 97.19 184 LEU A N 1
ATOM 1445 C CA . LEU A 1 184 ? -7.670 -4.464 16.130 1.00 97.19 184 LEU A CA 1
ATOM 1446 C C . LEU A 1 184 ? -8.187 -5.288 17.312 1.00 97.19 184 LEU A C 1
ATOM 1448 O O . LEU A 1 184 ? -9.284 -5.840 17.248 1.00 97.19 184 LEU A O 1
ATOM 1452 N N . ALA A 1 185 ? -7.408 -5.356 18.387 1.00 96.50 185 ALA A N 1
ATOM 1453 C CA . ALA A 1 185 ? -7.814 -5.958 19.654 1.00 96.50 185 ALA A CA 1
ATOM 1454 C C . ALA A 1 185 ? -8.089 -4.847 20.675 1.00 96.50 185 ALA A C 1
ATOM 1456 O O . ALA A 1 185 ? -7.186 -4.066 20.971 1.00 96.50 185 ALA A O 1
ATOM 1457 N N . LEU A 1 186 ? -9.319 -4.751 21.182 1.00 94.69 186 LEU A N 1
ATOM 1458 C CA . LEU A 1 186 ? -9.721 -3.728 22.154 1.00 94.69 186 LEU A CA 1
ATOM 1459 C C . LEU A 1 186 ? -9.550 -4.234 23.591 1.00 94.69 186 LEU A C 1
ATOM 1461 O O . LEU A 1 186 ? -9.785 -5.407 23.869 1.00 94.69 186 LEU A O 1
ATOM 1465 N N . ASP A 1 187 ? -9.197 -3.336 24.509 1.00 92.50 187 ASP A N 1
ATOM 1466 C CA . ASP A 1 187 ? -9.079 -3.636 25.946 1.00 92.50 187 ASP A CA 1
ATOM 1467 C C . ASP A 1 187 ? -10.373 -3.373 26.745 1.00 92.50 187 ASP A C 1
ATOM 1469 O O . ASP A 1 187 ? -10.444 -3.655 27.941 1.00 92.50 187 ASP A O 1
ATOM 1473 N N . GLY A 1 188 ? -11.408 -2.837 26.089 1.00 82.94 188 GLY A N 1
ATOM 1474 C CA . GLY A 1 188 ? -12.694 -2.489 26.701 1.00 82.94 188 GLY A CA 1
ATOM 1475 C C . GLY A 1 188 ? -12.718 -1.150 27.452 1.00 82.94 188 GLY A C 1
ATOM 1476 O O . GLY A 1 188 ? -13.781 -0.750 27.921 1.00 82.94 188 GLY A O 1
ATOM 1477 N N . GLN A 1 189 ? -11.595 -0.429 27.542 1.00 87.50 189 GLN A N 1
ATOM 1478 C CA . GLN A 1 189 ? -11.475 0.897 28.168 1.00 87.50 189 GLN A CA 1
ATOM 1479 C C . GLN A 1 189 ? -11.200 2.022 27.153 1.00 87.50 189 GLN A C 1
ATOM 1481 O O . GLN A 1 189 ? -10.791 3.121 27.525 1.00 87.50 189 GLN A O 1
ATOM 1486 N N . GLY A 1 190 ? -11.446 1.759 25.866 1.00 84.94 190 GLY A N 1
ATOM 1487 C CA . GLY A 1 190 ? -11.188 2.691 24.761 1.00 84.94 190 GLY A CA 1
ATOM 1488 C C . GLY A 1 190 ? -9.751 2.642 24.230 1.00 84.94 190 GLY A C 1
ATOM 1489 O O . GLY A 1 190 ? -9.409 3.391 23.310 1.00 84.94 190 GLY A O 1
ATOM 1490 N N . GLY A 1 191 ? -8.914 1.763 24.785 1.00 93.88 191 GLY A N 1
ATOM 1491 C CA . GLY A 1 191 ? -7.606 1.418 24.254 1.00 93.88 191 GLY A CA 1
ATOM 1492 C C . GLY A 1 191 ? -7.648 0.134 23.426 1.00 93.88 191 GLY A C 1
ATOM 1493 O O . GLY A 1 191 ? -8.624 -0.624 23.400 1.00 93.88 191 GLY A O 1
ATOM 1494 N N . GLY A 1 192 ? -6.564 -0.111 22.704 1.00 95.75 192 GLY A N 1
ATOM 1495 C CA . GLY A 1 192 ? -6.403 -1.322 21.928 1.00 95.75 192 GLY A CA 1
ATOM 1496 C C . GLY A 1 192 ? -5.022 -1.460 21.315 1.00 95.75 192 GLY A C 1
ATOM 1497 O O . GLY A 1 192 ? -4.147 -0.607 21.458 1.00 95.75 192 GLY A O 1
ATOM 1498 N N . THR A 1 193 ? -4.836 -2.568 20.613 1.00 97.06 193 THR A N 1
ATOM 1499 C CA . THR A 1 193 ? -3.633 -2.866 19.843 1.00 97.06 193 THR A CA 1
ATOM 1500 C C . THR A 1 193 ? -4.012 -3.082 18.387 1.00 97.06 193 THR A C 1
ATOM 1502 O O . THR A 1 193 ? -4.893 -3.889 18.086 1.00 97.06 193 THR A O 1
ATOM 1505 N N . LEU A 1 194 ? -3.341 -2.365 17.488 1.00 97.00 194 LEU A N 1
ATOM 1506 C CA . LEU A 1 194 ? -3.489 -2.482 16.045 1.00 97.00 194 LEU A CA 1
ATOM 1507 C C . LEU A 1 194 ? -2.260 -3.184 15.466 1.00 97.00 194 LEU A C 1
ATOM 1509 O O . LEU A 1 194 ? -1.136 -2.737 15.673 1.00 97.00 194 LEU A O 1
ATOM 1513 N N . HIS A 1 195 ? -2.465 -4.271 14.730 1.00 95.94 195 HIS A N 1
ATOM 1514 C CA . HIS A 1 195 ? -1.376 -5.054 14.151 1.00 95.94 195 HIS A CA 1
ATOM 1515 C C . HIS A 1 195 ? -1.658 -5.383 12.687 1.00 95.94 195 HIS A C 1
ATOM 1517 O O . HIS A 1 195 ? -2.708 -5.948 12.363 1.00 95.94 195 HIS A O 1
ATOM 1523 N N . MET A 1 196 ? -0.726 -5.033 11.800 1.00 95.12 196 MET A N 1
ATOM 1524 C CA . MET A 1 196 ? -0.845 -5.317 10.372 1.00 95.12 196 MET A CA 1
ATOM 1525 C C . MET A 1 196 ? -0.916 -6.830 10.141 1.00 95.12 196 MET A C 1
ATOM 1527 O O . MET A 1 196 ? -0.133 -7.599 10.691 1.00 95.12 196 MET A O 1
ATOM 1531 N N . GLN A 1 197 ? -1.885 -7.271 9.343 1.00 94.12 197 GLN A N 1
ATOM 1532 C CA . GLN A 1 197 ? -1.989 -8.672 8.967 1.00 94.12 197 GLN A CA 1
ATOM 1533 C C . GLN A 1 197 ? -0.960 -9.003 7.884 1.00 94.12 197 GLN A C 1
ATOM 1535 O O . GLN A 1 197 ? -0.767 -8.210 6.958 1.00 94.12 197 GLN A O 1
ATOM 1540 N N . PRO A 1 198 ? -0.319 -10.181 7.959 1.00 91.25 198 PRO A N 1
ATOM 1541 C CA . PRO A 1 198 ? 0.518 -10.649 6.869 1.00 91.25 198 PRO A CA 1
ATOM 1542 C C . PRO A 1 198 ? -0.329 -10.866 5.612 1.00 91.25 198 PRO A C 1
ATOM 1544 O O . PRO A 1 198 ? -1.521 -11.177 5.682 1.00 91.25 198 PRO A O 1
ATOM 1547 N N . ALA A 1 199 ? 0.309 -10.740 4.451 1.00 91.19 199 ALA A N 1
ATOM 1548 C CA . ALA A 1 199 ? -0.330 -11.023 3.177 1.00 91.19 199 ALA A CA 1
ATOM 1549 C C . ALA A 1 199 ? -0.877 -12.460 3.140 1.00 91.19 199 ALA A C 1
ATOM 1551 O O . ALA A 1 199 ? -0.126 -13.431 3.257 1.00 91.19 199 ALA A O 1
ATOM 1552 N N . SER A 1 200 ? -2.190 -12.587 2.958 1.00 91.06 200 SER A N 1
ATOM 1553 C CA . SER A 1 200 ? -2.895 -13.869 2.864 1.00 91.06 200 SER A CA 1
ATOM 1554 C C . SER A 1 200 ? -3.008 -14.369 1.424 1.00 91.06 200 SER A C 1
ATOM 1556 O O . SER A 1 200 ? -3.171 -15.567 1.191 1.00 91.06 200 SER A O 1
ATOM 1558 N N . LEU A 1 201 ? -2.898 -13.468 0.444 1.00 94.00 201 LEU A N 1
ATOM 1559 C CA . LEU A 1 201 ? -2.988 -13.786 -0.973 1.00 94.00 201 LEU A CA 1
ATOM 1560 C C . LEU A 1 201 ? -1.602 -13.974 -1.576 1.00 94.00 201 LEU A C 1
ATOM 1562 O O . LEU A 1 201 ? -0.652 -13.269 -1.246 1.00 94.00 201 LEU A O 1
ATOM 1566 N N . VAL A 1 202 ? -1.510 -14.895 -2.528 1.00 95.31 202 VAL A N 1
ATOM 1567 C CA . VAL A 1 202 ? -0.284 -15.168 -3.279 1.00 95.31 202 VAL A CA 1
ATOM 1568 C C . VAL A 1 202 ? -0.527 -14.880 -4.750 1.00 95.31 202 VAL A C 1
ATOM 1570 O O . VAL A 1 202 ? -1.545 -15.302 -5.310 1.00 95.31 202 VAL A O 1
ATOM 1573 N N . ARG A 1 203 ? 0.391 -14.157 -5.390 1.00 95.88 203 ARG A N 1
ATOM 1574 C CA . ARG A 1 203 ? 0.407 -13.967 -6.847 1.00 95.88 203 ARG A CA 1
ATOM 1575 C C . ARG A 1 203 ? 1.776 -14.318 -7.401 1.00 95.88 203 ARG A C 1
ATOM 1577 O O . ARG A 1 203 ? 2.784 -14.129 -6.730 1.00 95.88 203 ARG A O 1
ATOM 1584 N N . ARG A 1 204 ? 1.811 -14.823 -8.632 1.00 96.88 204 ARG A N 1
ATOM 1585 C CA . ARG A 1 204 ? 3.065 -15.180 -9.297 1.00 96.88 204 ARG A CA 1
ATOM 1586 C C . ARG A 1 204 ? 3.515 -14.054 -10.210 1.00 96.88 204 ARG A C 1
ATOM 1588 O O . ARG A 1 204 ? 2.714 -13.489 -10.953 1.00 96.88 204 ARG A O 1
ATOM 1595 N N . ILE A 1 205 ? 4.806 -13.760 -10.160 1.00 97.31 205 ILE A N 1
ATOM 1596 C CA . ILE A 1 205 ? 5.487 -12.946 -11.158 1.00 97.31 205 ILE A CA 1
ATOM 1597 C C . ILE A 1 205 ? 6.398 -13.884 -11.946 1.00 97.31 205 ILE A C 1
ATOM 1599 O O . ILE A 1 205 ? 7.312 -14.503 -11.398 1.00 97.31 205 ILE A O 1
ATOM 1603 N N . VAL A 1 206 ? 6.117 -13.998 -13.238 1.00 95.62 206 VAL A N 1
ATOM 1604 C CA . VAL A 1 206 ? 6.786 -14.901 -14.165 1.00 95.62 206 VAL A CA 1
ATOM 1605 C C . VAL A 1 206 ? 7.889 -14.150 -14.898 1.00 95.62 206 VAL A C 1
ATOM 1607 O O . VAL A 1 206 ? 7.631 -13.123 -15.530 1.00 95.62 206 VAL A O 1
ATOM 1610 N N . ARG A 1 207 ? 9.113 -14.679 -14.841 1.00 92.69 207 ARG A N 1
ATOM 1611 C CA . ARG A 1 207 ? 10.219 -14.267 -15.708 1.00 92.69 207 ARG A CA 1
ATOM 1612 C C . ARG A 1 207 ? 10.109 -15.015 -17.031 1.00 92.69 207 ARG A C 1
ATOM 1614 O O . ARG A 1 207 ? 10.125 -16.241 -17.038 1.00 92.69 207 ARG A O 1
ATOM 1621 N N . GLN A 1 208 ? 10.039 -14.283 -18.135 1.00 89.44 208 GLN A N 1
ATOM 1622 C CA . GLN A 1 208 ? 10.122 -14.832 -19.484 1.00 89.44 208 GLN A CA 1
ATOM 1623 C C . GLN A 1 208 ? 11.367 -14.303 -20.178 1.00 89.44 208 GLN A C 1
ATOM 1625 O O . GLN A 1 208 ? 11.636 -13.104 -20.141 1.00 89.44 208 GLN A O 1
ATOM 1630 N N . GLU A 1 209 ? 12.101 -15.187 -20.843 1.00 85.06 209 GLU A N 1
ATOM 1631 C CA . GLU A 1 209 ? 13.254 -14.810 -21.652 1.00 85.06 209 GLU A CA 1
ATOM 1632 C C . GLU A 1 209 ? 13.053 -15.262 -23.095 1.00 85.06 209 GLU A C 1
ATOM 1634 O O . GLU A 1 209 ? 12.782 -16.431 -23.369 1.00 85.06 209 GLU A O 1
ATOM 1639 N N . ARG A 1 210 ? 13.154 -14.320 -24.034 1.00 77.44 210 ARG A N 1
ATOM 1640 C CA . ARG A 1 210 ? 13.073 -14.603 -25.469 1.00 77.44 210 ARG A CA 1
ATOM 1641 C C . ARG A 1 210 ? 14.136 -13.805 -26.197 1.00 77.44 210 ARG A C 1
ATOM 1643 O O . ARG A 1 210 ? 14.133 -12.582 -26.135 1.00 77.44 210 ARG A O 1
ATOM 1650 N N . VAL A 1 211 ? 15.026 -14.503 -26.904 1.00 81.38 211 VAL A N 1
ATOM 1651 C CA . VAL A 1 211 ? 16.085 -13.882 -27.724 1.00 81.38 211 VAL A CA 1
ATOM 1652 C C . VAL A 1 211 ? 16.936 -12.891 -26.899 1.00 81.38 211 VAL A C 1
ATOM 1654 O O . VAL A 1 211 ? 17.242 -11.791 -27.341 1.00 81.38 211 VAL A O 1
ATOM 1657 N N . GLY A 1 212 ? 17.261 -13.256 -25.651 1.00 75.56 212 GLY A N 1
ATOM 1658 C CA . GLY A 1 212 ? 18.035 -12.418 -24.723 1.00 75.56 212 GLY A CA 1
ATOM 1659 C C . GLY A 1 212 ? 17.272 -11.239 -24.101 1.00 75.56 212 GLY A C 1
ATOM 1660 O O . GLY A 1 212 ? 17.842 -10.498 -23.305 1.00 75.56 212 GLY A O 1
ATOM 1661 N N . ILE A 1 213 ? 15.986 -11.057 -24.422 1.00 76.75 213 ILE A N 1
ATOM 1662 C CA . ILE A 1 213 ? 15.129 -10.045 -23.796 1.00 76.75 213 ILE A CA 1
ATOM 1663 C C . ILE A 1 213 ? 14.387 -10.681 -22.625 1.00 76.75 213 ILE A C 1
ATOM 1665 O O . ILE A 1 213 ? 13.651 -11.655 -22.798 1.00 76.75 213 ILE A O 1
ATOM 1669 N N . VAL A 1 214 ? 14.557 -10.092 -21.441 1.00 81.75 214 VAL A N 1
ATOM 1670 C CA . VAL A 1 214 ? 13.854 -10.486 -20.217 1.00 81.75 214 VAL A CA 1
ATOM 1671 C C . VAL A 1 214 ? 12.594 -9.644 -20.056 1.00 81.75 214 VAL A C 1
ATOM 1673 O O . VAL A 1 214 ? 12.653 -8.416 -20.046 1.00 81.75 214 VAL A O 1
ATOM 1676 N N . ALA A 1 215 ? 11.460 -10.311 -19.885 1.00 88.38 215 ALA A N 1
ATOM 1677 C CA . ALA A 1 215 ? 10.184 -9.710 -19.536 1.00 88.38 215 ALA A CA 1
ATOM 1678 C C . ALA A 1 215 ? 9.679 -10.281 -18.208 1.00 88.38 215 ALA A C 1
ATOM 1680 O O . ALA A 1 215 ? 9.857 -11.463 -17.911 1.00 88.38 215 ALA A O 1
ATOM 1681 N N . TRP A 1 216 ? 9.015 -9.438 -17.422 1.00 91.31 216 TRP A N 1
ATOM 1682 C CA . TRP A 1 216 ? 8.356 -9.836 -16.183 1.00 91.31 216 TRP A CA 1
ATOM 1683 C C . TRP A 1 216 ? 6.849 -9.678 -16.347 1.00 91.31 216 TRP A C 1
ATOM 1685 O O . TRP A 1 216 ? 6.377 -8.623 -16.777 1.00 91.31 216 TRP A O 1
ATOM 1695 N N . LEU A 1 217 ? 6.094 -10.719 -16.009 1.00 95.19 217 LEU A N 1
ATOM 1696 C CA . LEU A 1 217 ? 4.641 -10.749 -16.148 1.00 95.19 217 LEU A CA 1
ATOM 1697 C C . LEU A 1 217 ? 3.999 -11.079 -14.802 1.00 95.19 217 LEU A C 1
ATOM 1699 O O . LEU A 1 217 ? 4.342 -12.084 -14.187 1.00 95.19 217 LEU A O 1
ATOM 1703 N N . LEU A 1 218 ? 3.052 -10.262 -14.351 1.00 96.88 218 LEU A N 1
ATOM 1704 C CA . LEU A 1 218 ? 2.198 -10.593 -13.213 1.00 96.88 218 LEU A CA 1
ATOM 1705 C C . LEU A 1 218 ? 1.048 -11.479 -13.694 1.00 96.88 218 LEU A C 1
ATOM 1707 O O . LEU A 1 218 ? 0.291 -11.090 -14.584 1.00 96.88 218 LEU A O 1
ATOM 1711 N N . GLU A 1 219 ? 0.895 -12.645 -13.078 1.00 96.94 219 GLU A N 1
ATOM 1712 C CA . GLU A 1 219 ? -0.288 -13.477 -13.263 1.00 96.94 219 GLU A CA 1
ATOM 1713 C C . GLU A 1 219 ? -1.440 -12.962 -12.403 1.00 96.94 219 GLU A C 1
ATOM 1715 O O . GLU A 1 219 ? -1.349 -12.909 -11.171 1.00 96.94 219 GLU A O 1
ATOM 1720 N N . TRP A 1 220 ? -2.540 -12.606 -13.060 1.00 96.19 220 TRP A N 1
ATOM 1721 C CA . TRP A 1 220 ? -3.716 -12.061 -12.402 1.00 96.19 220 TRP A CA 1
ATOM 1722 C C . TRP A 1 220 ? -4.973 -12.880 -12.713 1.00 96.19 220 TRP A C 1
ATOM 1724 O O . TRP A 1 220 ? -5.332 -13.002 -13.886 1.00 96.19 220 TRP A O 1
ATOM 1734 N N . PRO A 1 221 ? -5.664 -13.435 -11.700 1.00 94.69 221 PRO A N 1
ATOM 1735 C CA . PRO A 1 221 ? -6.916 -14.145 -11.922 1.00 94.69 221 PRO A CA 1
ATOM 1736 C C . PRO A 1 221 ? -8.017 -13.170 -12.354 1.00 94.69 221 PRO A C 1
ATOM 1738 O O . PRO A 1 221 ? -8.162 -12.084 -11.795 1.00 94.69 221 PRO A O 1
ATOM 1741 N N . GLN A 1 222 ? -8.792 -13.573 -13.351 1.00 92.06 222 GLN A N 1
ATOM 1742 C CA . GLN A 1 222 ? -9.981 -12.876 -13.827 1.00 92.06 222 GLN A CA 1
ATOM 1743 C C . GLN A 1 222 ? -11.249 -13.539 -13.274 1.00 92.06 222 GLN A C 1
ATOM 1745 O O . GLN A 1 222 ? -11.234 -14.711 -12.896 1.00 92.06 222 GLN A O 1
ATOM 1750 N N . ASP A 1 223 ? -12.369 -12.816 -13.296 1.00 88.94 223 ASP A N 1
ATOM 1751 C CA . ASP A 1 223 ? -13.661 -13.294 -12.772 1.00 88.94 223 ASP A CA 1
ATOM 1752 C C . ASP A 1 223 ? -14.178 -14.558 -13.483 1.00 88.94 223 ASP A C 1
ATOM 1754 O O . ASP A 1 223 ? -14.926 -15.348 -12.915 1.00 88.94 223 ASP A O 1
ATOM 1758 N N . ASN A 1 224 ? -13.752 -14.780 -14.730 1.00 90.00 224 ASN A N 1
ATOM 1759 C CA . ASN A 1 224 ? -14.077 -15.966 -15.528 1.00 90.00 224 ASN A CA 1
ATOM 1760 C C . ASN A 1 224 ? -13.184 -17.188 -15.211 1.00 90.00 224 ASN A C 1
ATOM 1762 O O . ASN A 1 224 ? -13.285 -18.206 -15.894 1.00 90.00 224 ASN A O 1
ATOM 1766 N N . GLY A 1 225 ? -12.286 -17.084 -14.227 1.00 88.06 225 GLY A N 1
ATOM 1767 C CA . GLY A 1 225 ? -11.328 -18.126 -13.856 1.00 88.06 225 GLY A CA 1
ATOM 1768 C C . GLY A 1 225 ? -10.077 -18.200 -14.740 1.00 88.06 225 GLY A C 1
ATOM 1769 O O . GLY A 1 225 ? -9.192 -19.009 -14.464 1.00 88.06 225 GLY A O 1
ATOM 1770 N N . ALA A 1 226 ? -9.962 -17.368 -15.781 1.00 92.31 226 ALA A N 1
ATOM 1771 C CA . ALA A 1 226 ? -8.752 -17.279 -16.593 1.00 92.31 226 ALA A CA 1
ATOM 1772 C C . ALA A 1 226 ? -7.642 -16.509 -15.859 1.00 92.31 226 ALA A C 1
ATOM 1774 O O . ALA A 1 226 ? -7.905 -15.670 -14.997 1.00 92.31 226 ALA A O 1
ATOM 1775 N N . ILE A 1 227 ? -6.386 -16.763 -16.233 1.00 93.88 227 ILE A N 1
ATOM 1776 C CA . ILE A 1 227 ? -5.233 -16.002 -15.739 1.00 93.88 227 ILE A CA 1
ATOM 1777 C C . ILE A 1 227 ? -4.780 -15.036 -16.831 1.00 93.88 227 ILE A C 1
ATOM 1779 O O . ILE A 1 227 ? -4.338 -15.450 -17.902 1.00 93.88 227 ILE A O 1
ATOM 1783 N N . ALA A 1 228 ? -4.871 -13.740 -16.546 1.00 93.88 228 ALA A N 1
ATOM 1784 C CA . ALA A 1 228 ? -4.293 -12.693 -17.371 1.00 93.88 228 ALA A CA 1
ATOM 1785 C C . ALA A 1 228 ? -2.799 -12.530 -17.069 1.00 93.88 228 ALA A C 1
ATOM 1787 O O . ALA A 1 228 ? -2.373 -12.619 -15.918 1.00 93.88 228 ALA A O 1
ATOM 1788 N N . GLN A 1 229 ? -2.015 -12.232 -18.103 1.00 93.56 229 GLN A N 1
ATOM 1789 C CA . GLN A 1 229 ? -0.610 -11.856 -17.964 1.00 93.56 229 GLN A CA 1
ATOM 1790 C C . GLN A 1 229 ? -0.477 -10.342 -18.117 1.00 93.56 229 GLN A C 1
ATOM 1792 O O . GLN A 1 229 ? -0.690 -9.790 -19.197 1.00 93.56 229 GLN A O 1
ATOM 1797 N N . VAL A 1 230 ? -0.140 -9.665 -17.023 1.00 94.62 230 VAL A N 1
ATOM 1798 C CA . VAL A 1 230 ? 0.040 -8.213 -16.987 1.00 94.62 230 VAL A CA 1
ATOM 1799 C C . VAL A 1 230 ? 1.529 -7.892 -17.139 1.00 94.62 230 VAL A C 1
ATOM 1801 O O . VAL A 1 230 ? 2.316 -8.287 -16.277 1.00 94.62 230 VAL A O 1
ATOM 1804 N N . PRO A 1 231 ? 1.949 -7.171 -18.194 1.00 92.56 231 PRO A N 1
ATOM 1805 C CA . PRO A 1 231 ? 3.354 -6.839 -18.386 1.00 92.56 231 PRO A CA 1
ATOM 1806 C C . PRO A 1 231 ? 3.843 -5.819 -17.354 1.00 92.56 231 PRO A C 1
ATOM 1808 O O . PRO A 1 231 ? 3.249 -4.752 -17.185 1.00 92.56 231 PRO A O 1
ATOM 1811 N N . LEU A 1 232 ? 4.961 -6.134 -16.699 1.00 88.50 232 LEU A N 1
ATOM 1812 C CA . LEU A 1 232 ? 5.619 -5.282 -15.714 1.00 88.50 232 LEU A CA 1
ATOM 1813 C C . LEU A 1 232 ? 6.837 -4.607 -16.350 1.00 88.50 232 LEU A C 1
ATOM 1815 O O . LEU A 1 232 ? 7.745 -5.265 -16.859 1.00 88.50 232 LEU A O 1
ATOM 1819 N N . ARG A 1 233 ? 6.878 -3.272 -16.307 1.00 84.50 233 ARG A N 1
ATOM 1820 C CA . ARG A 1 233 ? 8.009 -2.483 -16.820 1.00 84.50 233 ARG A CA 1
ATOM 1821 C C . ARG A 1 233 ? 9.159 -2.506 -15.814 1.00 84.50 233 ARG A C 1
ATOM 1823 O O . ARG A 1 233 ? 9.318 -1.581 -15.018 1.00 84.50 233 ARG A O 1
ATOM 1830 N N . ALA A 1 234 ? 9.940 -3.580 -15.838 1.00 82.44 234 ALA A N 1
ATOM 1831 C CA . ALA A 1 234 ? 10.992 -3.823 -14.863 1.00 82.44 234 ALA A CA 1
ATOM 1832 C C . ALA A 1 234 ? 12.230 -4.491 -15.486 1.00 82.44 234 ALA A C 1
ATOM 1834 O O . ALA A 1 234 ? 12.076 -5.445 -16.242 1.00 82.44 234 ALA A O 1
ATOM 1835 N N . PRO A 1 235 ? 13.453 -4.040 -15.148 1.00 82.12 235 PRO A N 1
ATOM 1836 C CA . PRO A 1 235 ? 14.689 -4.715 -15.534 1.00 82.12 235 PRO A CA 1
ATOM 1837 C C . PRO A 1 235 ? 15.139 -5.778 -14.515 1.00 82.12 235 PRO A C 1
ATOM 1839 O O . PRO A 1 235 ? 15.962 -6.622 -14.847 1.00 82.12 235 PRO A O 1
ATOM 1842 N N . SER A 1 236 ? 14.610 -5.765 -13.285 1.00 87.69 236 SER A N 1
ATOM 1843 C CA . SER A 1 236 ? 14.977 -6.695 -12.205 1.00 87.69 236 SER A CA 1
ATOM 1844 C C . SER A 1 236 ? 13.748 -7.214 -11.458 1.00 87.69 236 SER A C 1
ATOM 1846 O O . SER A 1 236 ? 12.652 -6.664 -11.600 1.00 87.69 236 SER A O 1
ATOM 1848 N N . TRP A 1 237 ? 13.947 -8.241 -10.628 1.00 88.00 237 TRP A N 1
ATOM 1849 C CA . TRP A 1 237 ? 12.910 -8.799 -9.757 1.00 88.00 237 TRP A CA 1
ATOM 1850 C C . TRP A 1 237 ? 12.336 -7.752 -8.795 1.00 88.00 237 TRP A C 1
ATOM 1852 O O . TRP A 1 237 ? 11.125 -7.563 -8.744 1.00 88.00 237 TRP A O 1
ATOM 1862 N N . GLU A 1 238 ? 13.191 -7.015 -8.088 1.00 88.94 238 GLU A N 1
ATOM 1863 C CA . GLU A 1 238 ? 12.784 -6.004 -7.102 1.00 88.94 238 GLU A CA 1
ATOM 1864 C C . GLU A 1 238 ? 11.953 -4.907 -7.773 1.00 88.94 238 GLU A C 1
ATOM 1866 O O . GLU A 1 238 ? 10.974 -4.399 -7.219 1.00 88.94 238 GLU A O 1
ATOM 1871 N N . ARG A 1 239 ? 12.317 -4.546 -9.013 1.00 86.38 239 ARG A N 1
ATOM 1872 C CA . ARG A 1 239 ? 11.543 -3.579 -9.788 1.00 86.38 239 ARG A CA 1
ATOM 1873 C C . ARG A 1 239 ? 10.225 -4.172 -10.283 1.00 86.38 239 ARG A C 1
ATOM 1875 O O . ARG A 1 239 ? 9.244 -3.433 -10.328 1.00 86.38 239 ARG A O 1
ATOM 1882 N N . ALA A 1 240 ? 10.189 -5.458 -10.632 1.00 89.50 240 ALA A N 1
ATOM 1883 C CA . ALA A 1 240 ? 8.971 -6.150 -11.040 1.00 89.50 240 ALA A CA 1
ATOM 1884 C C . ALA A 1 240 ? 7.979 -6.225 -9.876 1.00 89.50 240 ALA A C 1
ATOM 1886 O O . ALA A 1 240 ? 6.821 -5.857 -10.046 1.00 89.50 240 ALA A O 1
ATOM 1887 N N . GLU A 1 241 ? 8.443 -6.583 -8.680 1.00 92.81 241 GLU A N 1
ATOM 1888 C CA . GLU A 1 241 ? 7.625 -6.583 -7.469 1.00 92.81 241 GLU A CA 1
ATOM 1889 C C . GLU A 1 241 ? 7.069 -5.184 -7.162 1.00 92.81 241 GLU A C 1
ATOM 1891 O O . GLU A 1 241 ? 5.863 -5.025 -6.971 1.00 92.81 241 GLU A O 1
ATOM 1896 N N . ALA A 1 242 ? 7.907 -4.144 -7.212 1.00 86.69 242 ALA A N 1
ATOM 1897 C CA . ALA A 1 242 ? 7.456 -2.767 -7.002 1.00 86.69 242 ALA A CA 1
ATOM 1898 C C . ALA A 1 242 ? 6.430 -2.303 -8.058 1.00 86.69 242 ALA A C 1
ATOM 1900 O O . ALA A 1 242 ? 5.500 -1.556 -7.745 1.00 86.69 242 ALA A O 1
ATOM 1901 N N . GLU A 1 243 ? 6.588 -2.717 -9.318 1.00 88.12 243 GLU A N 1
ATOM 1902 C CA . GLU A 1 243 ? 5.638 -2.391 -10.386 1.00 88.12 243 GLU A CA 1
ATOM 1903 C C . GLU A 1 243 ? 4.327 -3.179 -10.241 1.00 88.12 243 GLU A C 1
ATOM 1905 O O . GLU A 1 243 ? 3.255 -2.616 -10.461 1.00 88.12 243 GLU A O 1
ATOM 1910 N N . ALA A 1 244 ? 4.385 -4.435 -9.790 1.00 93.00 244 ALA A N 1
ATOM 1911 C CA . ALA A 1 244 ? 3.206 -5.236 -9.471 1.00 93.00 244 ALA A CA 1
ATOM 1912 C C . ALA A 1 244 ? 2.419 -4.623 -8.302 1.00 93.00 244 ALA A C 1
ATOM 1914 O O . ALA A 1 244 ? 1.212 -4.412 -8.416 1.00 93.00 244 ALA A O 1
ATOM 1915 N N . GLN A 1 245 ? 3.105 -4.229 -7.224 1.00 90.62 245 GLN A N 1
ATOM 1916 C CA . GLN A 1 245 ? 2.504 -3.499 -6.103 1.00 90.62 245 GLN A CA 1
ATOM 1917 C C . GLN A 1 245 ? 1.823 -2.206 -6.569 1.00 90.62 245 GLN A C 1
ATOM 1919 O O . GLN A 1 245 ? 0.690 -1.928 -6.172 1.00 90.62 245 GLN A O 1
ATOM 1924 N N . ARG A 1 246 ? 2.475 -1.434 -7.450 1.00 85.50 246 ARG A N 1
ATOM 1925 C CA . ARG A 1 246 ? 1.891 -0.219 -8.038 1.00 85.50 246 ARG A CA 1
ATOM 1926 C C . ARG A 1 246 ? 0.654 -0.531 -8.879 1.00 85.50 246 ARG A C 1
ATOM 1928 O O . ARG A 1 246 ? -0.342 0.184 -8.783 1.00 85.50 246 ARG A O 1
ATOM 1935 N N . TRP A 1 247 ? 0.706 -1.573 -9.704 1.00 90.75 247 TRP A N 1
ATOM 1936 C CA . TRP A 1 247 ? -0.424 -1.982 -10.533 1.00 90.75 247 TRP A CA 1
ATOM 1937 C C . TRP A 1 247 ? -1.631 -2.381 -9.674 1.00 90.75 247 TRP A C 1
ATOM 1939 O O . TRP A 1 247 ? -2.734 -1.888 -9.920 1.00 90.75 247 TRP A O 1
ATOM 1949 N N . VAL A 1 248 ? -1.412 -3.173 -8.615 1.00 92.69 248 VAL A N 1
ATOM 1950 C CA . VAL A 1 248 ? -2.455 -3.544 -7.642 1.00 92.69 248 VAL A CA 1
ATOM 1951 C C . VAL A 1 248 ? -3.023 -2.300 -6.971 1.00 92.69 248 VAL A C 1
ATOM 1953 O O . VAL A 1 248 ? -4.232 -2.119 -6.964 1.00 92.69 248 VAL A O 1
ATOM 1956 N N . ALA A 1 249 ? -2.181 -1.388 -6.492 1.00 87.88 249 ALA A N 1
ATOM 1957 C CA . ALA A 1 249 ? -2.631 -0.134 -5.891 1.00 87.88 249 ALA A CA 1
ATOM 1958 C C . ALA A 1 249 ? -3.571 0.691 -6.791 1.00 87.88 249 ALA A C 1
ATOM 1960 O O . ALA A 1 249 ? -4.487 1.341 -6.294 1.00 87.88 249 ALA A O 1
ATOM 1961 N N . LEU A 1 250 ? -3.338 0.686 -8.106 1.00 83.88 250 LEU A N 1
ATOM 1962 C CA . LEU A 1 250 ? -4.128 1.462 -9.063 1.00 83.88 250 LEU A CA 1
ATOM 1963 C C . LEU A 1 250 ? -5.413 0.755 -9.512 1.00 83.88 250 LEU A C 1
ATOM 1965 O O . LEU A 1 250 ? -6.381 1.431 -9.855 1.00 83.88 250 LEU A O 1
ATOM 1969 N N . ARG A 1 251 ? -5.411 -0.581 -9.579 1.00 89.31 251 ARG A N 1
ATOM 1970 C CA . ARG A 1 251 ? -6.507 -1.378 -10.164 1.00 89.31 251 ARG A CA 1
ATOM 1971 C C . ARG A 1 251 ? -7.358 -2.109 -9.127 1.00 89.31 251 ARG A C 1
ATOM 1973 O O . ARG A 1 251 ? -8.550 -2.272 -9.349 1.00 89.31 251 ARG A O 1
ATOM 1980 N N . HIS A 1 252 ? -6.745 -2.508 -8.020 1.00 92.19 252 HIS A N 1
ATOM 1981 C CA . HIS A 1 252 ? -7.322 -3.296 -6.928 1.00 92.19 252 HIS A CA 1
ATOM 1982 C C . HIS A 1 252 ? -6.820 -2.757 -5.573 1.00 92.19 252 HIS A C 1
ATOM 1984 O O . HIS A 1 252 ? -6.100 -3.451 -4.845 1.00 92.19 252 HIS A O 1
ATOM 1990 N N . PRO A 1 253 ? -7.101 -1.475 -5.250 1.00 90.00 253 PRO A N 1
ATOM 1991 C CA . PRO A 1 253 ? -6.573 -0.822 -4.050 1.00 90.00 253 PRO A CA 1
ATOM 1992 C C . PRO A 1 253 ? -7.009 -1.508 -2.749 1.00 90.00 253 PRO A C 1
ATOM 1994 O O . PRO A 1 253 ? -6.313 -1.402 -1.740 1.00 90.00 253 PRO A O 1
ATOM 1997 N N . ASP A 1 254 ? -8.133 -2.217 -2.782 1.00 91.38 254 ASP A N 1
ATOM 1998 C CA . ASP A 1 254 ? -8.685 -3.054 -1.721 1.00 91.38 254 ASP A CA 1
ATOM 1999 C C . ASP A 1 254 ? -7.815 -4.270 -1.390 1.00 91.38 254 ASP A C 1
ATOM 2001 O O . ASP A 1 254 ? -7.871 -4.733 -0.259 1.00 91.38 254 ASP A O 1
ATOM 2005 N N . LEU A 1 255 ? -6.972 -4.740 -2.321 1.00 93.00 255 LEU A N 1
ATOM 2006 C CA . LEU A 1 255 ? -6.063 -5.882 -2.136 1.00 93.00 255 LEU A CA 1
ATOM 2007 C C . LEU A 1 255 ? -4.601 -5.472 -1.901 1.00 93.00 255 LEU A C 1
ATOM 2009 O O . LEU A 1 255 ? -3.728 -6.323 -1.695 1.00 93.00 255 LEU A O 1
ATOM 2013 N N . TYR A 1 256 ? -4.288 -4.177 -1.971 1.00 91.12 256 TYR A N 1
ATOM 2014 C CA . TYR A 1 256 ? -2.916 -3.706 -1.804 1.00 91.12 256 TYR A CA 1
ATOM 2015 C C . TYR A 1 256 ? -2.371 -4.059 -0.414 1.00 91.12 256 TYR A C 1
ATOM 2017 O O . TYR A 1 256 ? -3.036 -3.847 0.590 1.00 91.12 256 TYR A O 1
ATOM 2025 N N . GLY A 1 257 ? -1.141 -4.571 -0.336 1.00 89.06 257 GLY A N 1
ATOM 2026 C CA . GLY A 1 257 ? -0.527 -4.985 0.934 1.00 89.06 257 GLY A CA 1
ATOM 2027 C C . GLY A 1 257 ? -1.046 -6.316 1.492 1.00 89.06 257 GLY A C 1
ATOM 2028 O O . GLY A 1 257 ? -0.524 -6.790 2.492 1.00 89.06 257 GLY A O 1
ATOM 2029 N N . GLN A 1 258 ? -2.020 -6.952 0.833 1.00 93.25 258 GLN A N 1
ATOM 2030 C CA . GLN A 1 258 ? -2.531 -8.283 1.195 1.00 93.25 258 GLN A CA 1
ATOM 2031 C C . GLN A 1 258 ? -1.974 -9.398 0.301 1.00 93.25 258 GLN A C 1
ATOM 2033 O O . GLN A 1 258 ? -2.265 -10.573 0.519 1.00 93.25 258 GLN A O 1
ATOM 2038 N N . ILE A 1 259 ? -1.181 -9.034 -0.711 1.00 94.75 259 ILE A N 1
ATOM 2039 C CA . ILE A 1 259 ? -0.598 -9.943 -1.698 1.00 94.75 259 ILE A CA 1
ATOM 2040 C C . ILE A 1 259 ? 0.907 -10.067 -1.456 1.00 94.75 259 ILE A C 1
ATOM 2042 O O . ILE A 1 259 ? 1.617 -9.061 -1.474 1.00 94.75 259 ILE A O 1
ATOM 2046 N N . ARG A 1 260 ? 1.392 -11.303 -1.311 1.00 94.88 260 ARG A N 1
ATOM 2047 C CA . ARG A 1 260 ? 2.811 -11.654 -1.447 1.00 94.88 260 ARG A CA 1
ATOM 2048 C C . ARG A 1 260 ? 3.083 -12.184 -2.852 1.00 94.88 260 ARG A C 1
ATOM 2050 O O . ARG A 1 260 ? 2.241 -12.881 -3.427 1.00 94.88 260 ARG A O 1
ATOM 2057 N N . TYR A 1 261 ? 4.255 -11.867 -3.393 1.00 95.75 261 TYR A N 1
ATOM 2058 C CA . TYR A 1 261 ? 4.635 -12.261 -4.745 1.00 95.75 261 TYR A CA 1
ATOM 2059 C C . TYR A 1 261 ? 5.627 -13.417 -4.719 1.00 95.75 261 TYR A C 1
ATOM 2061 O O . TYR A 1 261 ? 6.623 -13.384 -4.002 1.00 95.75 261 TYR A O 1
ATOM 2069 N N . GLU A 1 262 ? 5.356 -14.440 -5.518 1.00 95.88 262 GLU A N 1
ATOM 2070 C CA . GLU A 1 262 ? 6.263 -15.564 -5.722 1.00 95.88 262 GLU A CA 1
ATOM 2071 C C . GLU A 1 262 ? 6.928 -15.454 -7.088 1.00 95.88 262 GLU A C 1
ATOM 2073 O O . GLU A 1 262 ? 6.280 -15.162 -8.101 1.00 95.88 262 GLU A O 1
ATOM 2078 N N . ARG A 1 263 ? 8.240 -15.688 -7.111 1.00 93.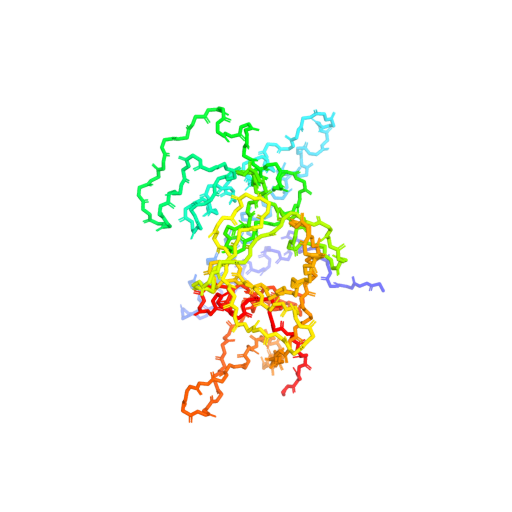56 263 ARG A N 1
ATOM 2079 C CA . ARG A 1 263 ? 9.010 -15.722 -8.346 1.00 93.56 263 ARG A CA 1
ATOM 2080 C C . ARG A 1 263 ? 8.779 -17.057 -9.042 1.00 93.56 263 ARG A C 1
ATOM 2082 O O . ARG A 1 263 ? 8.990 -18.108 -8.447 1.00 93.56 263 ARG A O 1
ATOM 2089 N N . SER A 1 264 ? 8.396 -16.999 -10.312 1.00 89.69 264 SER A N 1
ATOM 2090 C CA . SER A 1 264 ? 8.294 -18.160 -11.191 1.00 89.69 264 SER A CA 1
ATOM 2091 C C . SER A 1 264 ? 9.134 -17.933 -12.440 1.00 89.69 264 SER A C 1
ATOM 2093 O O . SER A 1 264 ? 9.259 -16.807 -12.921 1.00 89.69 264 SER A O 1
ATOM 2095 N N . GLU A 1 265 ? 9.683 -19.006 -12.986 1.00 82.81 265 GLU A N 1
ATOM 2096 C CA . GLU A 1 265 ? 10.344 -19.006 -14.291 1.00 82.81 265 GLU A CA 1
ATOM 2097 C C . GLU A 1 265 ? 9.460 -19.782 -15.272 1.00 82.81 265 GLU A C 1
ATOM 2099 O O . GLU A 1 265 ? 8.767 -20.718 -14.862 1.00 82.81 265 GLU A O 1
ATOM 2104 N N . ALA A 1 266 ? 9.401 -19.319 -16.521 1.00 68.88 266 ALA A N 1
ATOM 2105 C CA . ALA A 1 266 ? 8.627 -19.930 -17.602 1.00 68.88 266 ALA A CA 1
ATOM 2106 C C . ALA A 1 266 ? 9.528 -20.416 -18.733 1.00 68.88 266 ALA A C 1
ATOM 2108 O O . ALA A 1 266 ? 10.581 -19.776 -18.958 1.00 68.88 266 ALA A O 1
#

Sequence (266 aa):
MDETQQRLSDETFAALAERIESLPIEHVDWVVQIFLECRRAREAEAQYIAAGEQGAGGGDPTRIVLDTADWLRTLWEVGYMGSEALPAQPRSEFPQINVEDILKSALFARIRRGKRPLPFPPPTRDGMPWHEVVECDQPIAVRAEVTPHGQCIIEGCGSWLVQTAEPDGSHIVQHRGKGPLYRLALDGQGGGTLHMQPASLVRRIVRQERVGIVAWLLEWPQDNGAIAQVPLRAPSWERAEAEAQRWVALRHPDLYGQIRYERSEA

pLDDT: mean 80.92, std 14.33, range [33.94, 97.31]

Radius of gyration: 23.7 Å; chains: 1; bounding box: 57×48×71 Å

Secondary structure (DSSP, 8-state):
--GGG-PPPHHHHHHHHHHHHTS-HHHHHHHHHHHHHHHHHHHHHHHHHHHTTS-SSS--HHHHHHHHHHHHHHHHHH---SSTT--PPTTSPPP---HHHHHH-HHHHHHHTTPPPPSSPPPEETTEE-THHHH--S-EEEEEEE-TTSEEEETTEEEEEEEEE-TTS-EEEEETT-S--EEEEE-SSSEEEEEEPPP-EEEEEEEEEETTEEEEEEEEE-TTSPEEEEEE--SSHHHHHHHHHHHHHHH-GGGTTSEEEEEEE-